Protein AF-A0AA85J9S3-F1 (afdb_monomer_lite)

Structure (mmCIF, N/CA/C/O backbone):
data_AF-A0AA85J9S3-F1
#
_entry.id   AF-A0AA85J9S3-F1
#
loop_
_atom_site.group_PDB
_atom_site.id
_atom_site.type_symbol
_atom_site.label_atom_id
_atom_site.label_alt_id
_atom_site.label_comp_id
_atom_site.label_asym_id
_atom_site.label_entity_id
_atom_site.label_seq_id
_atom_site.pdbx_PDB_ins_code
_atom_site.Cartn_x
_atom_site.Cartn_y
_atom_site.Cartn_z
_atom_site.occupancy
_atom_site.B_iso_or_equiv
_atom_site.auth_seq_id
_atom_site.auth_comp_id
_atom_site.auth_asym_id
_atom_site.auth_atom_id
_atom_site.pdbx_PDB_model_num
ATOM 1 N N . MET A 1 1 ? 64.675 -4.730 -67.769 1.00 52.66 1 MET A N 1
ATOM 2 C CA . MET A 1 1 ? 63.621 -5.277 -66.880 1.00 52.66 1 MET A CA 1
ATOM 3 C C . MET A 1 1 ? 63.357 -4.425 -65.629 1.00 52.66 1 MET A C 1
ATOM 5 O O . MET A 1 1 ? 62.437 -4.728 -64.888 1.00 52.66 1 MET A O 1
ATOM 9 N N . THR A 1 2 ? 64.085 -3.327 -65.406 1.00 60.28 2 THR A N 1
ATOM 10 C CA . THR A 1 2 ? 64.024 -2.525 -64.168 1.00 60.28 2 THR A CA 1
ATOM 11 C C . THR A 1 2 ? 62.869 -1.515 -64.112 1.00 60.28 2 THR A C 1
ATOM 13 O O . THR A 1 2 ? 62.325 -1.265 -63.047 1.00 60.28 2 THR A O 1
ATOM 16 N N . VAL A 1 3 ? 62.419 -0.968 -65.248 1.00 61.62 3 VAL A N 1
ATOM 17 C CA . VAL A 1 3 ? 61.398 0.106 -65.275 1.00 61.62 3 VAL A CA 1
ATOM 18 C C . VAL A 1 3 ? 59.969 -0.396 -65.009 1.00 61.62 3 VAL A C 1
ATOM 20 O O . VAL A 1 3 ? 59.150 0.339 -64.463 1.00 61.62 3 VAL A O 1
ATOM 23 N N . GLN A 1 4 ? 59.646 -1.636 -65.389 1.00 62.06 4 GLN A N 1
ATOM 24 C CA . GLN A 1 4 ? 58.324 -2.226 -65.129 1.00 62.06 4 GLN A CA 1
ATOM 25 C C . GLN A 1 4 ? 58.144 -2.603 -63.655 1.00 62.06 4 GLN A C 1
ATOM 27 O O . GLN A 1 4 ? 57.083 -2.313 -63.115 1.00 62.06 4 GLN A O 1
ATOM 32 N N . ALA A 1 5 ? 59.189 -3.140 -63.015 1.00 64.94 5 ALA A N 1
ATOM 33 C CA . ALA A 1 5 ? 59.201 -3.460 -61.586 1.00 64.94 5 ALA A CA 1
ATOM 34 C C . ALA A 1 5 ? 59.033 -2.201 -60.713 1.00 64.94 5 ALA A C 1
ATOM 36 O O . ALA A 1 5 ? 58.155 -2.139 -59.863 1.00 64.94 5 ALA A O 1
ATOM 37 N N . VAL A 1 6 ? 59.758 -1.120 -61.024 1.00 68.75 6 VAL A N 1
ATOM 38 C CA . VAL A 1 6 ? 59.620 0.158 -60.295 1.00 68.75 6 VAL A CA 1
ATOM 39 C C . VAL A 1 6 ? 58.207 0.754 -60.427 1.00 68.75 6 VAL A C 1
ATOM 41 O O . VAL A 1 6 ? 57.684 1.358 -59.492 1.00 68.75 6 VAL A O 1
ATOM 44 N N . LYS A 1 7 ? 57.544 0.567 -61.579 1.00 70.19 7 LYS A N 1
ATOM 45 C CA . LYS A 1 7 ? 56.158 1.022 -61.792 1.00 70.19 7 LYS A CA 1
ATOM 46 C C . LYS A 1 7 ? 55.121 0.158 -61.072 1.00 70.19 7 LYS A C 1
ATOM 48 O O . LYS A 1 7 ? 54.062 0.690 -60.740 1.00 70.19 7 LYS A O 1
ATOM 53 N N . THR A 1 8 ? 55.366 -1.138 -60.881 1.00 73.12 8 THR A N 1
ATOM 54 C CA . THR A 1 8 ? 54.502 -1.998 -60.055 1.00 73.12 8 THR A CA 1
ATOM 55 C C . THR A 1 8 ? 54.663 -1.651 -58.582 1.00 73.12 8 THR A C 1
ATOM 57 O O . THR A 1 8 ? 53.660 -1.357 -57.941 1.00 73.12 8 THR A O 1
ATOM 60 N N . ASP A 1 9 ? 55.894 -1.462 -58.107 1.00 78.25 9 ASP A N 1
ATOM 61 C CA . ASP A 1 9 ? 56.166 -1.089 -56.714 1.00 78.25 9 ASP A CA 1
ATOM 62 C C . ASP A 1 9 ? 55.514 0.255 -56.349 1.00 78.25 9 ASP A C 1
ATOM 64 O O . ASP A 1 9 ? 54.913 0.413 -55.289 1.00 78.25 9 ASP A O 1
ATOM 68 N N . GLN A 1 10 ? 55.538 1.234 -57.258 1.00 83.25 10 GLN A N 1
ATOM 69 C CA . GLN A 1 10 ? 54.893 2.530 -57.026 1.00 83.25 10 GLN A CA 1
ATOM 70 C C . GLN A 1 10 ? 53.355 2.455 -57.018 1.00 83.25 10 GLN A C 1
ATOM 72 O O . GLN A 1 10 ? 52.694 3.263 -56.354 1.00 83.25 10 GLN A O 1
ATOM 77 N N . LYS A 1 11 ? 52.766 1.497 -57.747 1.00 84.31 11 LYS A N 1
ATOM 78 C CA . LYS A 1 11 ? 51.326 1.209 -57.673 1.00 84.31 11 LYS A CA 1
ATOM 79 C C . LYS A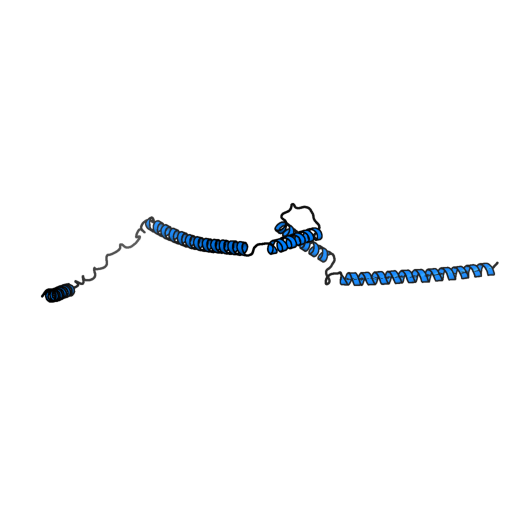 1 11 ? 50.984 0.538 -56.350 1.00 84.31 11 LYS A C 1
ATOM 81 O O . LYS A 1 11 ? 50.016 0.958 -55.720 1.00 84.31 11 LYS A O 1
ATOM 86 N N . ASP A 1 12 ? 51.800 -0.410 -55.909 1.00 87.56 12 ASP A N 1
ATOM 87 C CA . ASP A 1 12 ? 51.601 -1.131 -54.654 1.00 87.56 12 ASP A CA 1
ATOM 88 C C . ASP A 1 12 ? 51.732 -0.185 -53.456 1.00 87.56 12 ASP A C 1
ATOM 90 O O . ASP A 1 12 ? 50.843 -0.148 -52.611 1.00 87.56 12 ASP A O 1
ATOM 94 N N . VAL A 1 13 ? 52.727 0.709 -53.445 1.00 90.81 13 VAL A N 1
ATOM 95 C CA . VAL A 1 13 ? 52.854 1.774 -52.429 1.00 90.81 13 VAL A CA 1
ATOM 96 C C . VAL A 1 13 ? 51.618 2.683 -52.400 1.00 90.81 13 VAL A C 1
ATOM 98 O O . VAL A 1 13 ? 51.137 3.049 -51.326 1.00 90.81 13 VAL A O 1
ATOM 101 N N . ARG A 1 14 ? 51.048 3.023 -53.564 1.00 89.94 14 ARG A N 1
ATOM 102 C CA . ARG A 1 14 ? 49.793 3.795 -53.640 1.00 89.94 14 ARG A CA 1
ATOM 103 C C . ARG A 1 14 ? 48.601 3.025 -53.083 1.00 89.94 14 ARG A C 1
ATOM 105 O O . ARG A 1 14 ? 47.753 3.627 -52.429 1.00 89.94 14 ARG A O 1
ATOM 112 N N . ILE A 1 15 ? 48.510 1.731 -53.371 1.00 91.06 15 ILE A N 1
ATOM 113 C CA . ILE A 1 15 ? 47.438 0.862 -52.879 1.00 91.06 15 ILE A CA 1
ATOM 114 C C . ILE A 1 15 ? 47.552 0.726 -51.358 1.00 91.06 15 ILE A C 1
ATOM 116 O O . ILE A 1 15 ? 46.580 0.992 -50.655 1.00 91.06 15 ILE A O 1
ATOM 120 N N . LEU A 1 16 ? 48.746 0.435 -50.836 1.00 92.31 16 LEU A N 1
ATOM 121 C CA . LEU A 1 16 ? 49.010 0.365 -49.399 1.00 92.31 16 LEU A CA 1
ATOM 122 C C . LEU A 1 16 ? 48.685 1.686 -48.695 1.00 92.31 16 LEU A C 1
ATOM 124 O O . LEU A 1 16 ? 48.032 1.670 -47.657 1.00 92.31 16 LEU A O 1
ATOM 128 N N . SER A 1 17 ? 49.061 2.828 -49.278 1.00 93.56 17 SER A N 1
ATOM 129 C CA . SER A 1 17 ? 48.723 4.144 -48.724 1.00 93.56 17 SER A CA 1
ATOM 130 C C . SER A 1 17 ? 47.207 4.359 -48.630 1.00 93.56 17 SER A C 1
ATOM 132 O O . SER A 1 17 ? 46.729 4.828 -47.600 1.00 93.56 17 SER A O 1
ATOM 134 N N . LYS A 1 18 ? 46.434 3.941 -49.643 1.00 94.31 18 LYS A N 1
ATOM 135 C CA . LYS A 1 18 ? 44.960 3.988 -49.601 1.00 94.31 18 LYS A CA 1
ATOM 136 C C . LYS A 1 18 ? 44.364 3.056 -48.544 1.00 94.31 18 LYS A C 1
ATOM 138 O O . LYS A 1 18 ? 43.392 3.414 -47.883 1.00 94.31 18 LYS A O 1
ATOM 143 N N . HIS A 1 19 ? 44.926 1.860 -48.373 1.00 94.81 19 HIS A N 1
ATOM 144 C CA . HIS A 1 19 ? 44.493 0.951 -47.310 1.00 94.81 19 HIS A CA 1
ATOM 145 C C . HIS A 1 19 ? 44.811 1.519 -45.927 1.00 94.81 19 HIS A C 1
ATOM 147 O O . HIS A 1 19 ? 43.976 1.439 -45.033 1.00 94.81 19 HIS A O 1
ATOM 153 N N . GLN A 1 20 ? 45.972 2.154 -45.765 1.00 95.12 20 GLN A N 1
ATOM 154 C CA . GLN A 1 20 ? 46.351 2.817 -44.525 1.00 95.12 20 GLN A CA 1
ATOM 155 C C . GLN A 1 20 ? 45.390 3.961 -44.182 1.00 95.12 20 GLN A C 1
ATOM 157 O O . GLN A 1 20 ? 44.953 4.046 -43.037 1.00 95.12 20 GLN A O 1
ATOM 162 N N . THR A 1 21 ? 45.009 4.805 -45.149 1.00 95.81 21 THR A N 1
ATOM 163 C CA . THR A 1 21 ? 44.029 5.877 -44.899 1.00 95.81 21 THR A CA 1
ATOM 164 C C . THR A 1 21 ? 42.657 5.311 -44.544 1.00 95.81 21 THR A C 1
ATOM 166 O O . THR A 1 21 ? 42.056 5.754 -43.572 1.00 95.81 21 THR A O 1
ATOM 169 N N . SER A 1 22 ? 42.198 4.278 -45.256 1.00 96.06 22 SER A N 1
ATOM 170 C CA . SER A 1 22 ? 40.908 3.633 -44.982 1.00 96.06 22 SER A CA 1
ATOM 171 C C . SER A 1 22 ? 40.859 2.970 -43.600 1.00 96.06 22 SER A C 1
ATOM 173 O O . SER A 1 22 ? 39.881 3.130 -42.873 1.00 96.06 22 SER A O 1
ATOM 175 N N . LEU A 1 23 ? 41.926 2.275 -43.193 1.00 96.38 23 LEU A N 1
ATOM 176 C CA . LEU A 1 23 ? 42.023 1.696 -41.852 1.00 96.38 23 LEU A CA 1
ATOM 177 C C . LEU A 1 23 ? 42.094 2.780 -40.776 1.00 96.38 23 LEU A C 1
ATOM 179 O O . LEU A 1 23 ? 41.476 2.632 -39.725 1.00 96.38 23 LEU A O 1
ATOM 183 N N . GLN A 1 24 ? 42.796 3.884 -41.033 1.00 96.50 24 GLN A N 1
ATOM 184 C CA . GLN A 1 24 ? 42.862 5.000 -40.093 1.00 96.50 24 GLN A CA 1
ATOM 185 C C . GLN A 1 24 ? 41.492 5.667 -39.907 1.00 96.50 24 GLN A C 1
ATOM 187 O O . GLN A 1 24 ? 41.110 5.981 -38.779 1.00 96.50 24 GLN A O 1
ATOM 192 N N . GLU A 1 25 ? 40.733 5.845 -40.988 1.00 96.62 25 GLU A N 1
ATOM 193 C CA . GLU A 1 25 ? 39.351 6.332 -4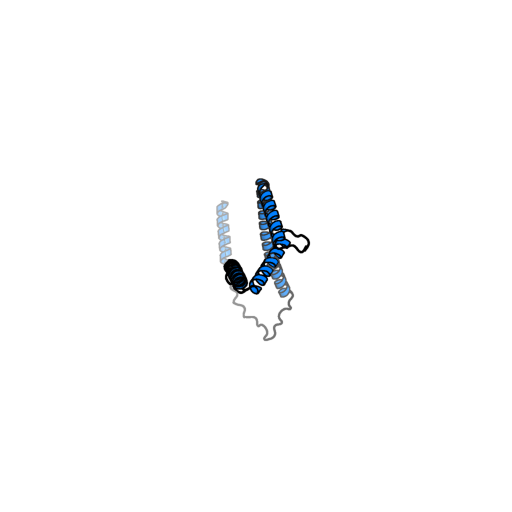0.947 1.00 96.62 25 GLU A CA 1
ATOM 194 C C . GLU A 1 25 ? 38.439 5.369 -40.179 1.00 96.62 25 GLU A C 1
ATOM 196 O O . GLU A 1 25 ? 37.698 5.807 -39.298 1.00 96.62 25 GLU A O 1
ATOM 201 N N . ALA A 1 26 ? 38.549 4.060 -40.428 1.00 96.19 26 ALA A N 1
ATOM 202 C CA . ALA A 1 26 ? 37.795 3.042 -39.700 1.00 96.19 26 ALA A CA 1
ATOM 203 C C . ALA A 1 26 ? 38.114 3.063 -38.194 1.00 96.19 26 ALA A C 1
ATOM 205 O O . ALA A 1 26 ? 37.197 3.115 -37.374 1.00 96.19 26 ALA A O 1
ATOM 206 N N . ILE A 1 27 ? 39.398 3.127 -37.822 1.00 96.88 27 ILE A N 1
ATOM 207 C CA . ILE A 1 27 ? 39.841 3.254 -36.424 1.00 96.88 27 ILE A CA 1
ATOM 208 C C . ILE A 1 27 ? 39.277 4.525 -35.788 1.00 96.88 27 ILE A C 1
ATOM 210 O O . ILE A 1 27 ? 38.819 4.488 -34.647 1.00 96.88 27 ILE A O 1
ATOM 214 N N . ASN A 1 28 ? 39.303 5.652 -36.499 1.00 96.88 28 ASN A N 1
ATOM 215 C CA . ASN A 1 28 ? 38.759 6.904 -35.984 1.00 96.88 28 ASN A CA 1
ATOM 216 C C . ASN A 1 28 ? 37.240 6.811 -35.785 1.00 96.88 28 ASN A C 1
ATOM 218 O O . ASN A 1 28 ? 36.743 7.249 -34.750 1.00 96.88 28 ASN A O 1
ATOM 222 N N . SER A 1 29 ? 36.517 6.196 -36.723 1.00 95.75 29 SER A N 1
ATOM 223 C CA . SER A 1 29 ? 35.069 5.997 -36.608 1.00 95.75 29 SER A CA 1
ATOM 224 C C . SER A 1 29 ? 34.695 5.100 -35.422 1.00 95.75 29 SER A C 1
ATOM 226 O O . SER A 1 29 ? 33.806 5.451 -34.648 1.00 95.75 29 SER A O 1
ATOM 228 N N . GLU A 1 30 ? 35.436 4.009 -35.198 1.00 95.31 30 GLU A N 1
ATOM 229 C CA . GLU A 1 30 ? 35.243 3.130 -34.040 1.00 95.31 30 GLU A CA 1
ATOM 230 C C . GLU A 1 30 ? 35.620 3.821 -32.724 1.00 95.31 30 GLU A C 1
ATOM 232 O O . GLU A 1 30 ? 34.917 3.683 -31.722 1.00 95.31 30 GLU A O 1
ATOM 237 N N . LYS A 1 31 ? 36.676 4.646 -32.709 1.00 95.38 31 LYS A N 1
ATOM 238 C CA . LYS A 1 31 ? 37.029 5.459 -31.533 1.00 95.38 31 LYS A CA 1
ATOM 239 C C . LYS A 1 31 ? 35.931 6.453 -31.177 1.00 95.38 31 LYS A C 1
ATOM 241 O O . LYS A 1 31 ? 35.583 6.550 -30.003 1.00 95.38 31 LYS A O 1
ATOM 246 N N . ILE A 1 32 ? 35.371 7.155 -32.163 1.00 94.38 32 ILE A N 1
ATOM 247 C CA . ILE A 1 32 ? 34.251 8.082 -31.950 1.00 94.38 32 ILE A CA 1
ATOM 248 C C . ILE A 1 32 ? 33.042 7.315 -31.409 1.00 94.38 32 ILE A C 1
ATOM 250 O O . ILE A 1 32 ? 32.477 7.708 -30.394 1.00 94.38 32 ILE A O 1
ATOM 254 N N . LYS A 1 33 ? 32.693 6.174 -32.015 1.00 93.06 33 LYS A N 1
ATOM 255 C CA . LYS A 1 33 ? 31.590 5.321 -31.551 1.00 93.06 33 LYS A CA 1
ATOM 256 C C . LYS A 1 33 ? 31.793 4.849 -30.109 1.00 93.06 33 LYS A C 1
ATOM 258 O O . LYS A 1 33 ? 30.873 4.935 -29.303 1.00 93.06 33 LYS A O 1
ATOM 263 N N . THR A 1 34 ? 33.006 4.424 -29.767 1.00 90.81 34 THR A N 1
ATOM 264 C CA . THR A 1 34 ? 33.374 4.011 -28.405 1.00 90.81 34 THR A CA 1
ATOM 265 C C . THR A 1 34 ? 33.274 5.177 -27.421 1.00 90.81 34 THR A C 1
ATOM 267 O O . THR A 1 34 ? 32.762 5.007 -26.320 1.00 90.81 34 THR A O 1
ATOM 270 N N . GLN A 1 35 ? 33.717 6.376 -27.805 1.00 86.88 35 GLN A N 1
ATOM 271 C CA . GLN A 1 35 ? 33.587 7.577 -26.974 1.00 86.88 35 GLN A CA 1
ATOM 272 C C . GLN A 1 35 ? 32.123 7.966 -26.752 1.00 86.88 35 GLN A C 1
ATOM 274 O O . GLN A 1 35 ? 31.742 8.233 -25.616 1.00 86.88 35 GLN A O 1
ATOM 279 N N . CYS A 1 36 ? 31.294 7.945 -27.798 1.00 85.69 36 CYS A N 1
ATOM 280 C CA . CYS A 1 36 ? 29.860 8.206 -27.686 1.00 85.69 36 CYS A CA 1
ATOM 281 C C . CYS A 1 36 ? 29.172 7.195 -26.764 1.00 85.69 36 CYS A C 1
ATOM 283 O O . CYS A 1 36 ? 28.371 7.588 -25.922 1.00 85.69 36 CYS A O 1
ATOM 285 N N . LEU A 1 37 ? 29.506 5.907 -26.888 1.00 83.25 37 LEU A N 1
ATOM 286 C CA . LEU A 1 37 ? 28.976 4.870 -26.004 1.00 83.25 37 LEU A CA 1
ATOM 287 C C . LEU A 1 37 ? 29.454 5.048 -24.565 1.00 83.25 37 LEU A C 1
ATOM 289 O O . LEU A 1 37 ? 28.652 4.893 -23.660 1.00 83.25 37 LEU A O 1
ATOM 293 N N . ASN A 1 38 ? 30.714 5.421 -24.340 1.00 80.00 38 ASN A N 1
ATOM 294 C CA . ASN A 1 38 ? 31.222 5.692 -22.996 1.00 80.00 38 ASN A CA 1
ATOM 295 C C . ASN A 1 38 ? 30.545 6.903 -22.348 1.00 80.00 38 ASN A C 1
ATOM 297 O O . ASN A 1 38 ? 30.237 6.837 -21.166 1.00 80.00 38 ASN A O 1
ATOM 301 N N . LEU A 1 39 ? 30.289 7.976 -23.104 1.00 75.81 39 LEU A N 1
ATOM 302 C CA . LEU A 1 39 ? 29.537 9.136 -22.614 1.00 75.81 39 LEU A CA 1
ATOM 303 C C . LEU A 1 39 ? 28.080 8.766 -22.322 1.00 75.81 39 LEU A C 1
ATOM 305 O O . LEU A 1 39 ? 27.574 9.027 -21.238 1.00 75.81 39 LEU A O 1
ATOM 309 N N . SER A 1 40 ? 27.431 8.055 -23.244 1.00 74.69 40 SER A N 1
ATOM 310 C CA . SER A 1 40 ? 26.078 7.543 -23.021 1.00 74.69 40 SER A CA 1
ATOM 311 C C . SER A 1 40 ? 26.025 6.588 -21.831 1.00 74.69 40 SER A C 1
ATOM 313 O O . SER A 1 40 ? 25.041 6.580 -21.102 1.00 74.69 40 SER A O 1
ATOM 315 N N . MET A 1 41 ? 27.069 5.790 -21.617 1.00 69.69 41 MET A N 1
ATOM 316 C CA . MET A 1 41 ? 27.174 4.895 -20.478 1.00 69.69 41 MET A CA 1
ATOM 317 C C . MET A 1 41 ? 27.473 5.669 -19.201 1.00 69.69 41 MET A C 1
ATOM 319 O O . MET A 1 41 ? 26.934 5.290 -18.180 1.00 69.69 41 MET A O 1
ATOM 323 N N . SER A 1 42 ? 28.250 6.755 -19.214 1.00 66.94 42 SER A N 1
ATOM 324 C CA . SER A 1 42 ? 28.400 7.614 -18.032 1.00 66.94 42 SER A CA 1
ATOM 325 C C . SER A 1 42 ? 27.101 8.329 -17.675 1.00 66.94 42 SER A C 1
ATOM 327 O O . SER A 1 42 ? 26.789 8.444 -16.495 1.00 66.94 42 SER A O 1
ATOM 329 N N . ASP A 1 43 ? 26.317 8.728 -18.676 1.00 65.75 43 ASP A N 1
ATOM 330 C CA . ASP A 1 43 ? 24.988 9.311 -18.475 1.00 65.75 43 ASP A CA 1
ATOM 331 C C . ASP A 1 43 ? 23.990 8.254 -17.961 1.00 65.75 43 ASP A C 1
ATOM 333 O O . ASP A 1 43 ? 23.094 8.565 -17.177 1.00 65.75 43 ASP A O 1
ATOM 337 N N . PHE A 1 44 ? 24.164 6.989 -18.373 1.00 60.06 44 PHE A N 1
ATOM 338 C CA . PHE A 1 44 ? 23.320 5.855 -17.977 1.00 60.06 44 PHE A CA 1
ATOM 339 C C . PHE A 1 44 ? 23.792 5.128 -16.708 1.00 60.06 44 PHE A C 1
ATOM 341 O O . PHE A 1 44 ? 22.997 4.434 -16.074 1.00 60.06 44 PHE A O 1
ATOM 348 N N . LEU A 1 45 ? 25.056 5.287 -16.295 1.00 58.44 45 LEU A N 1
ATOM 349 C CA . LEU A 1 45 ? 25.568 4.913 -14.978 1.00 58.44 45 LEU A CA 1
ATOM 350 C C . LEU A 1 45 ? 24.933 5.880 -13.984 1.00 58.44 45 LEU A C 1
ATOM 352 O O . LEU A 1 45 ? 25.567 6.826 -13.518 1.00 58.44 45 LEU A O 1
ATOM 356 N N . PHE A 1 46 ? 23.649 5.626 -13.724 1.00 57.91 46 PHE A N 1
ATOM 357 C CA . PHE A 1 46 ? 22.780 6.239 -12.738 1.00 57.91 46 PHE A CA 1
ATOM 358 C C . PHE A 1 46 ? 23.648 6.800 -11.616 1.00 57.91 46 PHE A C 1
ATOM 360 O O . PHE A 1 46 ? 24.252 6.032 -10.878 1.00 57.91 46 PHE A O 1
ATOM 367 N N . SER A 1 47 ? 23.841 8.118 -11.583 1.00 60.34 47 SER A N 1
ATOM 368 C CA . SER A 1 47 ? 24.457 8.840 -10.467 1.00 60.34 47 SER A CA 1
ATOM 369 C C . SER A 1 47 ? 25.705 8.187 -9.814 1.00 60.34 47 SER A C 1
ATOM 371 O O . SER A 1 47 ? 25.841 8.221 -8.591 1.00 60.34 47 SER A O 1
ATOM 373 N N . GLY A 1 48 ? 26.621 7.579 -10.580 1.00 67.75 48 GLY A N 1
ATOM 374 C CA . GLY A 1 48 ? 27.869 7.018 -10.035 1.00 67.75 48 GLY A CA 1
ATOM 375 C C . GLY A 1 48 ? 27.760 5.662 -9.318 1.00 67.75 48 GLY A C 1
ATOM 376 O O . GLY A 1 48 ? 28.687 5.292 -8.596 1.00 67.75 48 GLY A O 1
ATOM 377 N N . TYR A 1 49 ? 26.675 4.904 -9.508 1.00 71.25 49 TYR A N 1
ATOM 378 C CA . TYR A 1 49 ? 26.578 3.535 -8.986 1.00 71.25 49 TYR A CA 1
ATOM 379 C C . TYR A 1 49 ? 27.348 2.532 -9.856 1.00 71.25 49 TYR A C 1
ATOM 381 O O . TYR A 1 49 ? 27.208 2.509 -11.082 1.00 71.25 49 TYR A O 1
ATOM 389 N N . ASN A 1 50 ? 28.106 1.645 -9.210 1.00 80.25 50 ASN A N 1
ATOM 390 C CA . ASN A 1 50 ? 28.796 0.529 -9.863 1.00 80.25 50 ASN A CA 1
ATOM 391 C C . ASN A 1 50 ? 27.794 -0.528 -10.368 1.00 80.25 50 ASN A C 1
ATOM 393 O O . ASN A 1 50 ? 26.698 -0.660 -9.827 1.00 80.25 50 ASN A O 1
ATOM 397 N N . SER A 1 51 ? 28.190 -1.355 -11.346 1.00 80.88 51 SER A N 1
ATOM 398 C CA . SER A 1 51 ? 27.313 -2.387 -11.939 1.00 80.88 51 SER A CA 1
ATOM 399 C C . SER A 1 51 ? 26.674 -3.327 -10.903 1.00 80.88 51 SER A C 1
ATOM 401 O O . SER A 1 51 ? 25.495 -3.651 -11.009 1.00 80.88 51 SER A O 1
ATOM 403 N N . GLU A 1 52 ? 27.409 -3.712 -9.857 1.00 85.31 52 GLU A N 1
ATOM 404 C CA . GLU A 1 52 ? 26.868 -4.553 -8.781 1.00 85.31 52 GLU A CA 1
ATOM 405 C C . GLU A 1 52 ? 25.829 -3.818 -7.922 1.00 85.31 52 GLU A C 1
ATOM 407 O O . GLU A 1 52 ? 24.807 -4.393 -7.562 1.00 85.31 52 GLU A O 1
ATOM 412 N N . GLN A 1 53 ? 26.032 -2.526 -7.653 1.00 84.88 53 GLN A N 1
ATOM 413 C CA . GLN A 1 53 ? 25.058 -1.710 -6.921 1.00 84.88 53 GLN A CA 1
ATOM 414 C C . GLN A 1 53 ? 23.769 -1.534 -7.728 1.00 84.88 53 GLN A C 1
ATOM 416 O O . GLN A 1 53 ? 22.680 -1.597 -7.167 1.00 84.88 53 GLN A O 1
ATOM 421 N N . GLN A 1 54 ? 23.880 -1.383 -9.049 1.00 84.12 54 GLN A N 1
ATOM 422 C CA . GLN A 1 54 ? 22.717 -1.304 -9.933 1.00 84.12 54 GLN A CA 1
ATOM 423 C C . GLN A 1 54 ? 21.900 -2.599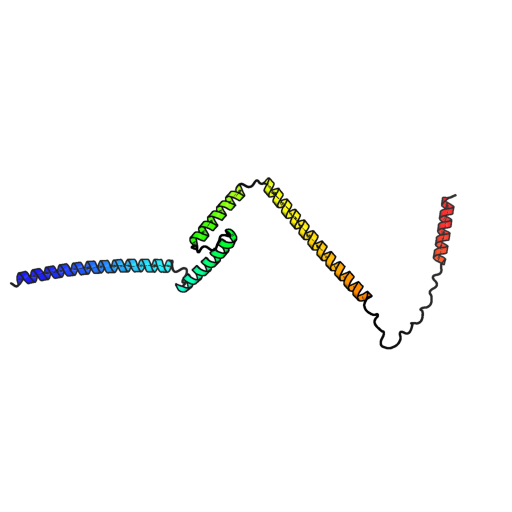 -9.923 1.00 84.12 54 GLN A C 1
ATOM 425 O O . GLN A 1 54 ? 20.675 -2.541 -9.877 1.00 84.12 54 GLN A O 1
ATOM 430 N N . LYS A 1 55 ? 22.555 -3.768 -9.909 1.00 88.31 55 LYS A N 1
ATOM 431 C CA . LYS A 1 55 ? 21.862 -5.062 -9.790 1.00 88.31 55 LYS A CA 1
ATOM 432 C C . LYS A 1 55 ? 21.117 -5.197 -8.465 1.00 88.31 55 LYS A C 1
ATOM 434 O O . LYS A 1 55 ? 19.988 -5.670 -8.470 1.00 88.31 55 LYS A O 1
ATOM 439 N N . LEU A 1 56 ? 21.728 -4.771 -7.357 1.00 91.50 56 LEU A N 1
ATOM 440 C CA . LEU A 1 56 ? 21.070 -4.781 -6.047 1.00 91.50 56 LEU A CA 1
ATOM 441 C C . LEU A 1 56 ? 19.816 -3.903 -6.058 1.00 91.50 56 LEU A C 1
ATOM 443 O O . LEU A 1 56 ? 18.742 -4.390 -5.736 1.00 91.50 56 LEU A O 1
ATOM 447 N N . ILE A 1 57 ? 19.925 -2.664 -6.546 1.00 90.06 57 ILE A N 1
ATOM 448 C CA . ILE A 1 57 ? 18.776 -1.753 -6.657 1.00 90.06 57 ILE A CA 1
ATOM 449 C C . ILE A 1 57 ? 17.678 -2.354 -7.544 1.00 90.06 57 ILE A C 1
ATOM 451 O O . ILE A 1 57 ? 16.503 -2.283 -7.202 1.00 90.06 57 ILE A O 1
ATOM 455 N N . LEU A 1 58 ? 18.035 -2.964 -8.678 1.00 91.50 58 LEU A N 1
ATOM 456 C CA . LEU A 1 58 ? 17.057 -3.610 -9.556 1.00 91.50 58 LEU A CA 1
ATOM 457 C C . LEU A 1 58 ? 16.353 -4.796 -8.883 1.00 91.50 58 LEU A C 1
ATOM 459 O O . LEU A 1 58 ? 15.163 -4.993 -9.124 1.00 91.50 58 LEU A O 1
ATOM 463 N N . ASN A 1 59 ? 17.055 -5.558 -8.042 1.00 93.38 59 ASN A N 1
ATOM 464 C CA . ASN A 1 59 ? 16.461 -6.650 -7.273 1.00 93.38 59 ASN A CA 1
ATOM 465 C C . ASN A 1 59 ? 15.519 -6.124 -6.183 1.00 93.38 59 ASN A C 1
ATOM 467 O O . ASN A 1 59 ? 14.393 -6.605 -6.099 1.00 93.38 59 ASN A O 1
ATOM 471 N N . ASP A 1 60 ? 15.926 -5.103 -5.425 1.00 94.50 60 ASP A N 1
ATOM 472 C CA . ASP A 1 60 ? 15.083 -4.470 -4.399 1.00 94.50 60 ASP A CA 1
ATOM 473 C C . ASP A 1 60 ? 13.806 -3.880 -5.030 1.00 94.50 60 ASP A C 1
ATOM 475 O O . ASP A 1 60 ? 12.688 -4.048 -4.534 1.00 94.50 60 ASP A O 1
ATOM 479 N N . LEU A 1 61 ? 13.943 -3.228 -6.190 1.00 94.25 61 LEU A N 1
ATOM 480 C CA . LEU A 1 61 ? 12.800 -2.737 -6.961 1.00 94.25 61 LEU A CA 1
ATOM 481 C C . LEU A 1 61 ? 11.910 -3.884 -7.451 1.00 94.25 61 LEU A C 1
ATOM 483 O O . LEU A 1 61 ? 10.689 -3.773 -7.421 1.00 94.25 61 LEU A O 1
ATOM 487 N N . HIS A 1 62 ? 12.487 -4.998 -7.894 1.00 93.31 62 HIS A N 1
ATOM 488 C CA . HIS A 1 62 ? 11.706 -6.165 -8.295 1.00 93.31 62 HIS A CA 1
ATOM 489 C C . HIS A 1 62 ? 10.925 -6.772 -7.119 1.00 93.31 62 HIS A C 1
ATOM 491 O O . HIS A 1 62 ? 9.753 -7.113 -7.285 1.00 93.31 62 HIS A O 1
ATOM 497 N N . GLU A 1 63 ? 11.532 -6.866 -5.934 1.00 93.44 63 GLU A N 1
ATOM 498 C CA . GLU A 1 63 ? 10.883 -7.378 -4.723 1.00 93.44 63 GLU A CA 1
ATOM 499 C C . GLU A 1 63 ? 9.710 -6.485 -4.306 1.00 93.44 63 GLU A C 1
ATOM 501 O O . GLU A 1 63 ? 8.584 -6.967 -4.186 1.00 93.44 63 GLU A O 1
ATOM 506 N N . THR A 1 64 ? 9.929 -5.170 -4.222 1.00 94.75 64 THR A N 1
ATOM 507 C CA . THR A 1 64 ? 8.862 -4.202 -3.902 1.00 94.75 64 THR A CA 1
ATOM 508 C C . THR A 1 64 ? 7.717 -4.233 -4.921 1.00 94.75 64 THR A C 1
ATOM 510 O O . THR A 1 64 ? 6.546 -4.230 -4.538 1.00 94.75 64 THR A O 1
ATOM 513 N N . ILE A 1 65 ? 8.017 -4.331 -6.222 1.00 94.06 65 ILE A N 1
ATOM 514 C CA . ILE A 1 65 ? 6.989 -4.487 -7.266 1.00 94.06 65 ILE A CA 1
ATOM 515 C C . ILE A 1 65 ? 6.212 -5.795 -7.070 1.00 94.06 65 ILE A C 1
ATOM 517 O O . ILE A 1 65 ? 4.994 -5.810 -7.240 1.00 94.06 65 ILE A O 1
ATOM 521 N N . THR A 1 66 ? 6.890 -6.879 -6.690 1.00 91.88 66 THR A N 1
ATOM 522 C CA . THR A 1 66 ? 6.261 -8.187 -6.454 1.00 91.88 66 THR A CA 1
ATOM 523 C C . THR A 1 66 ? 5.307 -8.148 -5.262 1.00 91.88 66 THR A C 1
ATOM 525 O O . THR A 1 66 ? 4.199 -8.680 -5.348 1.00 91.88 66 THR A O 1
ATOM 528 N N . GLU A 1 67 ? 5.695 -7.494 -4.166 1.00 91.50 67 GLU A N 1
ATOM 529 C CA . GLU A 1 67 ? 4.828 -7.294 -2.999 1.00 91.50 67 GLU A CA 1
ATOM 530 C C . GLU A 1 67 ? 3.558 -6.523 -3.376 1.00 91.50 67 GLU A C 1
ATOM 532 O O . GLU A 1 67 ? 2.443 -6.997 -3.140 1.00 91.50 67 GLU A O 1
ATOM 537 N N . VAL A 1 68 ? 3.712 -5.385 -4.062 1.00 93.00 68 VAL A N 1
ATOM 538 C CA . VAL A 1 68 ? 2.573 -4.577 -4.519 1.00 93.00 68 VAL A CA 1
ATOM 539 C C . VAL A 1 68 ? 1.690 -5.365 -5.489 1.00 93.00 68 VAL A C 1
ATOM 541 O O . VAL A 1 68 ? 0.462 -5.312 -5.395 1.00 93.00 68 VAL A O 1
ATOM 544 N N . TYR A 1 69 ? 2.280 -6.132 -6.405 1.00 92.56 69 TYR A N 1
ATOM 545 C CA . TYR A 1 69 ? 1.544 -6.977 -7.344 1.00 92.56 69 TYR A CA 1
ATOM 546 C C . TYR A 1 69 ? 0.706 -8.043 -6.617 1.00 92.56 69 TYR A C 1
ATOM 548 O O . TYR A 1 69 ? -0.469 -8.241 -6.942 1.00 92.56 69 TYR A O 1
ATOM 556 N N . ARG A 1 70 ? 1.262 -8.693 -5.586 1.00 89.69 70 ARG A N 1
ATOM 557 C CA . ARG A 1 70 ? 0.540 -9.679 -4.765 1.00 89.69 70 ARG A CA 1
ATOM 558 C C . ARG A 1 70 ? -0.652 -9.061 -4.044 1.00 89.69 70 ARG A C 1
ATOM 560 O O . ARG A 1 70 ? -1.753 -9.614 -4.115 1.00 89.69 70 ARG A O 1
ATOM 567 N N . ASP A 1 71 ? -0.459 -7.910 -3.409 1.00 88.75 71 ASP A N 1
ATOM 568 C CA . ASP A 1 71 ? -1.513 -7.232 -2.650 1.00 88.75 71 ASP A CA 1
ATOM 569 C C . ASP A 1 71 ? -2.627 -6.699 -3.551 1.00 88.75 71 ASP A C 1
ATOM 571 O O . ASP A 1 71 ? -3.817 -6.837 -3.240 1.00 88.75 71 ASP A O 1
ATOM 575 N N . THR A 1 72 ? -2.247 -6.113 -4.686 1.00 88.75 72 THR A N 1
ATOM 576 C CA . THR A 1 72 ? -3.193 -5.509 -5.623 1.00 88.75 72 THR A CA 1
ATOM 577 C C . THR A 1 72 ? -3.937 -6.566 -6.420 1.00 88.75 72 THR A C 1
ATOM 579 O O . THR A 1 72 ? -5.162 -6.519 -6.457 1.00 88.75 72 THR A O 1
ATOM 582 N N . ILE A 1 73 ? -3.259 -7.523 -7.054 1.00 86.12 73 ILE A N 1
ATOM 583 C CA . ILE A 1 73 ? -3.850 -8.415 -8.063 1.00 86.12 73 ILE A CA 1
ATOM 584 C C . ILE A 1 73 ? -4.224 -9.794 -7.492 1.00 86.12 73 ILE A C 1
ATOM 586 O O . ILE A 1 73 ? -5.146 -10.420 -8.021 1.00 86.12 73 ILE A O 1
ATOM 590 N N . ARG A 1 74 ? -3.603 -10.239 -6.385 1.00 77.19 74 ARG A N 1
ATOM 591 C CA . ARG A 1 74 ? -3.864 -11.533 -5.709 1.00 77.19 74 ARG A CA 1
ATOM 592 C C . ARG A 1 74 ? -3.899 -12.743 -6.664 1.00 77.19 74 ARG A C 1
ATOM 594 O O . ARG A 1 74 ? -4.685 -13.671 -6.472 1.00 77.19 74 ARG A O 1
ATOM 601 N N . LYS A 1 75 ? -3.070 -12.730 -7.714 1.00 74.06 75 LYS A N 1
ATOM 602 C CA . LYS A 1 75 ? -2.879 -13.865 -8.638 1.00 74.06 75 LYS A CA 1
ATOM 603 C C . LYS A 1 75 ? -1.799 -14.819 -8.115 1.00 74.06 75 LYS A C 1
ATOM 605 O O . LYS A 1 75 ? -0.998 -14.451 -7.261 1.00 74.06 75 LYS A O 1
ATOM 610 N N . SER A 1 76 ? -1.791 -16.048 -8.640 1.00 65.25 76 SER A N 1
ATOM 611 C CA . SER A 1 76 ? -0.742 -17.044 -8.388 1.00 65.25 76 SER A CA 1
ATOM 612 C C . SER A 1 76 ? 0.646 -16.504 -8.746 1.00 65.25 76 SER A C 1
ATOM 614 O O . SER A 1 76 ? 0.759 -15.745 -9.708 1.00 65.25 76 SER A O 1
ATOM 616 N N . ASP A 1 77 ? 1.678 -16.952 -8.023 1.00 69.62 77 ASP A N 1
ATOM 617 C CA . ASP A 1 77 ? 3.096 -16.599 -8.213 1.00 69.62 77 ASP A CA 1
ATOM 618 C C . ASP A 1 77 ? 3.665 -17.123 -9.550 1.00 69.62 77 ASP A C 1
ATOM 620 O O . ASP A 1 77 ? 4.538 -17.990 -9.603 1.00 69.62 77 ASP A O 1
ATOM 624 N N . THR A 1 78 ? 3.151 -16.624 -10.671 1.00 77.19 78 THR A N 1
ATOM 625 C CA . THR A 1 78 ? 3.812 -16.771 -11.967 1.00 77.19 78 THR A CA 1
ATOM 626 C C . THR A 1 78 ? 5.036 -15.861 -12.000 1.00 77.19 78 THR A C 1
ATOM 628 O O . THR A 1 78 ? 4.899 -14.680 -11.675 1.00 77.19 78 THR A O 1
ATOM 631 N N . PRO A 1 79 ? 6.216 -16.362 -12.412 1.00 76.25 79 PRO A N 1
ATOM 632 C CA . PRO A 1 79 ? 7.406 -15.533 -12.540 1.00 76.25 79 PRO A CA 1
ATOM 633 C C . PRO A 1 79 ? 7.207 -14.551 -13.698 1.00 76.25 79 PRO A C 1
ATOM 635 O O . PRO A 1 79 ? 7.365 -14.903 -14.868 1.00 76.25 79 PRO A O 1
ATOM 638 N N . LEU A 1 80 ? 6.811 -13.327 -13.364 1.00 84.56 80 LEU A N 1
ATOM 639 C CA . LEU A 1 80 ? 6.611 -12.230 -14.302 1.00 84.56 80 LEU A CA 1
ATOM 640 C C . LEU A 1 80 ? 7.795 -11.266 -14.234 1.00 84.56 80 LEU A C 1
ATOM 642 O O . LEU A 1 80 ? 8.424 -11.082 -13.193 1.00 84.56 80 LEU A O 1
ATOM 646 N N . SER A 1 81 ? 8.089 -10.619 -15.359 1.00 92.00 81 SER A N 1
ATOM 647 C CA . SER A 1 81 ? 9.037 -9.504 -15.373 1.00 92.00 81 SER A CA 1
ATOM 648 C C . SER A 1 81 ? 8.460 -8.306 -14.611 1.00 92.00 81 SER A C 1
ATOM 650 O O . SER A 1 81 ? 7.252 -8.070 -14.660 1.00 92.00 81 SER A O 1
ATOM 652 N N . SER A 1 82 ? 9.314 -7.488 -13.982 1.00 92.06 82 SER A N 1
ATOM 653 C CA . SER A 1 82 ? 8.898 -6.248 -13.303 1.00 92.06 82 SER A CA 1
ATOM 654 C C . SER A 1 82 ? 8.026 -5.353 -14.185 1.00 92.06 82 SER A C 1
ATOM 656 O O . SER A 1 82 ? 7.044 -4.796 -13.712 1.00 92.06 82 SER A O 1
ATOM 658 N N . LEU A 1 83 ? 8.342 -5.256 -15.481 1.00 94.31 83 LEU A N 1
ATOM 659 C CA . LEU A 1 83 ? 7.568 -4.452 -16.432 1.00 94.31 83 LEU A CA 1
ATOM 660 C C . LEU A 1 83 ? 6.157 -5.004 -16.660 1.00 94.31 83 LEU A C 1
ATOM 662 O O . LEU A 1 83 ? 5.209 -4.237 -16.771 1.00 94.31 83 LEU A O 1
ATOM 666 N N . GLN A 1 84 ? 6.013 -6.329 -16.715 1.00 93.00 84 GLN A N 1
ATOM 667 C CA . GLN A 1 84 ? 4.710 -6.975 -16.885 1.00 93.00 84 GLN A CA 1
ATOM 668 C C . GLN A 1 84 ? 3.851 -6.786 -15.634 1.00 93.00 84 GLN A C 1
ATOM 670 O O . GLN A 1 84 ? 2.682 -6.435 -15.749 1.00 93.00 84 GLN A O 1
ATOM 675 N N . MET A 1 85 ? 4.448 -6.946 -14.447 1.00 92.19 85 MET A N 1
ATOM 676 C CA . MET A 1 85 ? 3.761 -6.686 -13.180 1.00 92.19 85 MET A CA 1
ATOM 677 C C . MET A 1 85 ? 3.287 -5.234 -13.087 1.00 92.19 85 MET A C 1
ATOM 679 O O . MET A 1 85 ? 2.129 -4.997 -12.758 1.00 92.19 85 MET A O 1
ATOM 683 N N . LEU A 1 86 ? 4.147 -4.269 -13.431 1.00 94.81 86 LEU A N 1
ATOM 684 C CA . LEU A 1 86 ? 3.786 -2.849 -13.448 1.00 94.81 86 LEU A CA 1
ATOM 685 C C . LEU A 1 86 ? 2.649 -2.547 -14.428 1.00 94.81 86 LEU A C 1
ATOM 687 O O . LEU A 1 86 ? 1.721 -1.836 -14.060 1.00 94.81 86 LEU A O 1
ATOM 691 N N . TYR A 1 87 ? 2.690 -3.117 -15.634 1.00 94.38 87 TYR A N 1
ATOM 692 C CA . TYR A 1 87 ? 1.625 -2.946 -16.624 1.00 94.38 87 TYR A CA 1
ATOM 693 C C . TYR A 1 87 ? 0.274 -3.464 -16.114 1.00 94.38 87 TYR A C 1
ATOM 695 O O . TYR A 1 87 ? -0.743 -2.789 -16.246 1.00 94.38 87 TYR A O 1
ATOM 703 N N . GLU A 1 88 ? 0.247 -4.648 -15.497 1.00 92.12 88 GLU A N 1
ATOM 704 C CA . GLU A 1 88 ? -0.995 -5.184 -14.935 1.00 92.12 88 GLU A CA 1
ATOM 705 C C . GLU A 1 88 ? -1.509 -4.355 -13.750 1.00 92.12 88 GLU A C 1
ATOM 707 O O . GLU A 1 88 ? -2.721 -4.171 -13.612 1.00 92.12 88 GLU A O 1
ATOM 712 N N . ILE A 1 89 ? -0.607 -3.849 -12.899 1.00 92.81 89 ILE A N 1
ATOM 713 C CA . ILE A 1 89 ? -0.969 -2.944 -11.797 1.00 92.81 89 ILE A CA 1
ATOM 714 C C . ILE A 1 89 ? -1.597 -1.671 -12.361 1.00 92.81 89 ILE A C 1
ATOM 716 O O . ILE A 1 89 ? -2.664 -1.267 -11.902 1.00 92.81 89 ILE A O 1
ATOM 720 N N . GLU A 1 90 ? -0.965 -1.063 -13.363 1.00 94.88 90 GLU A N 1
ATOM 721 C CA . GLU A 1 90 ? -1.463 0.141 -14.024 1.00 94.88 90 GLU A CA 1
ATOM 722 C C . GLU A 1 90 ? -2.845 -0.096 -14.636 1.00 94.88 90 GLU A C 1
ATOM 724 O O . GLU A 1 90 ? -3.769 0.666 -14.355 1.00 94.88 90 GLU A O 1
ATOM 729 N N . ALA A 1 91 ? -3.023 -1.190 -15.380 1.00 94.38 91 ALA A N 1
ATOM 730 C CA . ALA A 1 91 ? -4.315 -1.554 -15.955 1.00 94.38 91 ALA A CA 1
ATOM 731 C C . ALA A 1 91 ? -5.398 -1.675 -14.872 1.00 94.38 91 ALA A C 1
ATOM 733 O O . ALA A 1 91 ? -6.450 -1.047 -14.967 1.00 94.38 91 ALA A O 1
ATOM 734 N N . LYS A 1 92 ? -5.104 -2.386 -13.775 1.00 93.25 92 LYS A N 1
ATOM 735 C CA . LYS A 1 92 ? -6.040 -2.511 -12.653 1.00 93.25 92 LYS A CA 1
ATOM 736 C C . LYS A 1 92 ? -6.353 -1.164 -11.996 1.00 93.25 92 LYS A C 1
ATOM 738 O O . LYS A 1 92 ? -7.484 -0.941 -11.567 1.00 93.25 92 LYS A O 1
ATOM 743 N N . MET A 1 93 ? -5.366 -0.282 -11.864 1.00 93.88 93 MET A N 1
ATOM 744 C CA . MET A 1 93 ? -5.582 1.057 -11.318 1.00 93.88 93 MET A CA 1
ATOM 745 C C . MET A 1 93 ? -6.512 1.878 -12.211 1.00 93.88 93 MET A C 1
ATOM 747 O O . MET A 1 93 ? -7.421 2.520 -11.688 1.00 93.88 93 MET A O 1
ATOM 751 N N . VAL A 1 94 ? -6.315 1.828 -13.529 1.00 95.19 94 VAL A N 1
ATOM 752 C CA . VAL A 1 94 ? -7.187 2.498 -14.501 1.00 95.19 94 VAL A CA 1
ATOM 753 C C . VAL A 1 94 ? -8.612 1.957 -14.397 1.00 95.19 94 VAL A C 1
ATOM 755 O O . VAL A 1 94 ? -9.530 2.745 -14.176 1.00 95.19 94 VAL A O 1
ATOM 758 N N . ASP A 1 95 ? -8.790 0.634 -14.412 1.00 94.12 95 ASP A N 1
ATOM 759 C CA . ASP A 1 95 ? -10.106 -0.007 -14.291 1.00 94.12 95 ASP A CA 1
ATOM 760 C C . ASP A 1 95 ? -10.843 0.422 -13.009 1.00 94.12 95 ASP A C 1
ATOM 762 O O . ASP A 1 95 ? -12.039 0.719 -13.020 1.00 94.12 95 ASP A O 1
ATO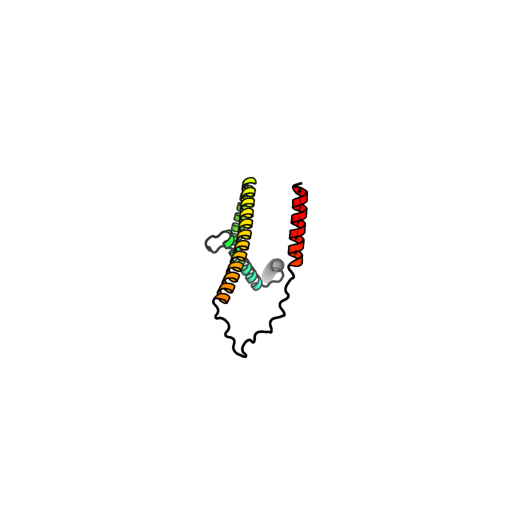M 766 N N . LEU A 1 96 ? -10.132 0.477 -11.877 1.00 93.69 96 LEU A N 1
ATOM 767 C CA . LEU A 1 96 ? -10.706 0.900 -10.597 1.00 93.69 96 LEU A CA 1
ATOM 768 C C . LEU A 1 96 ? -11.080 2.386 -10.584 1.00 93.69 96 LEU A C 1
ATOM 770 O O . LEU A 1 96 ? -12.077 2.753 -9.958 1.00 93.69 96 LEU A O 1
ATOM 774 N N . LEU A 1 97 ? -10.297 3.240 -11.243 1.00 93.12 97 LEU A N 1
ATOM 775 C CA . LEU A 1 97 ? -10.594 4.668 -11.359 1.00 93.12 97 LEU A CA 1
ATOM 776 C C . LEU A 1 97 ? -11.807 4.914 -12.255 1.00 93.12 97 LEU A C 1
ATOM 778 O O . LEU A 1 97 ? -12.661 5.727 -11.900 1.00 93.12 97 LEU A O 1
ATOM 782 N N . GLU A 1 98 ? -11.917 4.195 -13.370 1.00 94.31 98 GLU A N 1
ATOM 783 C CA . GLU A 1 98 ? -13.103 4.238 -14.226 1.00 94.31 98 GLU A CA 1
ATOM 784 C C . GLU A 1 98 ? -14.336 3.747 -13.462 1.00 94.31 98 GLU A C 1
ATOM 786 O O . GLU A 1 98 ? -15.354 4.439 -13.414 1.00 94.31 98 GLU A O 1
ATOM 791 N N . PHE A 1 99 ? -14.225 2.614 -12.763 1.00 92.50 99 PHE A N 1
ATOM 792 C CA . PHE A 1 99 ? -15.304 2.100 -11.922 1.00 92.50 99 PHE A CA 1
ATOM 793 C C . PHE A 1 99 ? -15.746 3.124 -10.869 1.00 92.50 99 PHE A C 1
ATOM 795 O O . PHE A 1 99 ? -16.942 3.367 -10.709 1.00 92.50 99 PHE A O 1
ATOM 802 N N . LEU A 1 100 ? -14.799 3.790 -10.202 1.00 88.62 100 LEU A N 1
ATOM 803 C CA . LEU A 1 100 ? -15.095 4.828 -9.213 1.00 88.62 100 LEU A CA 1
ATOM 804 C C . LEU A 1 100 ? -15.907 5.989 -9.808 1.00 88.62 100 LEU A C 1
ATOM 806 O O . LEU A 1 100 ? -16.781 6.520 -9.126 1.00 88.62 100 LEU A O 1
ATOM 810 N N . GLN A 1 101 ? -15.646 6.374 -11.060 1.00 88.94 101 GLN A N 1
ATOM 811 C CA . GLN A 1 101 ? -16.393 7.437 -11.744 1.00 88.94 101 GLN A CA 1
ATOM 812 C C . GLN A 1 101 ? -17.823 7.021 -12.108 1.00 88.94 101 GLN A C 1
ATOM 814 O O . GLN A 1 101 ? -18.698 7.878 -12.204 1.00 88.94 101 GLN A O 1
ATOM 819 N N . THR A 1 102 ? -18.074 5.723 -12.300 1.00 90.81 102 THR A N 1
ATOM 820 C CA . THR A 1 102 ? -19.415 5.207 -12.625 1.00 90.81 102 THR A CA 1
ATOM 821 C C . THR A 1 102 ? -20.333 5.049 -11.413 1.00 90.81 102 THR A C 1
ATOM 823 O O . THR A 1 102 ? -21.540 4.878 -11.587 1.00 90.81 102 THR A O 1
ATOM 826 N N . LEU A 1 103 ? -19.794 5.093 -10.190 1.00 88.62 103 LEU A N 1
ATOM 827 C CA . LEU A 1 103 ? -20.581 4.852 -8.983 1.00 88.62 103 LEU A CA 1
ATOM 828 C C . LEU A 1 103 ? -21.576 5.998 -8.716 1.00 88.62 103 LEU A C 1
ATOM 830 O O . LEU A 1 103 ? -21.172 7.163 -8.684 1.00 88.62 103 LEU A O 1
ATOM 834 N N . PRO A 1 104 ? -22.860 5.690 -8.454 1.00 91.31 104 PRO A N 1
ATOM 835 C CA . PRO A 1 104 ? -23.854 6.707 -8.134 1.00 91.31 104 PRO A CA 1
ATOM 836 C C . PRO A 1 104 ? -23.533 7.375 -6.792 1.00 91.31 104 PRO A C 1
ATOM 838 O O . PRO A 1 104 ? -23.303 6.715 -5.776 1.00 91.31 104 PRO A O 1
ATOM 841 N N . GLU A 1 105 ? -23.538 8.709 -6.770 1.00 87.81 105 GLU A N 1
ATOM 842 C CA . GLU A 1 105 ? -23.141 9.475 -5.583 1.00 87.81 105 GLU A CA 1
ATOM 843 C C . GLU A 1 105 ? -24.016 9.199 -4.357 1.00 87.81 105 GLU A C 1
ATOM 845 O O . GLU A 1 105 ? -23.524 9.258 -3.227 1.00 87.81 105 GLU A O 1
ATOM 850 N N . ASP A 1 106 ? -25.303 8.930 -4.569 1.00 90.12 106 ASP A N 1
ATOM 851 C CA . ASP A 1 106 ? -26.272 8.756 -3.489 1.00 90.12 106 ASP A CA 1
ATOM 852 C C . ASP A 1 106 ? -26.030 7.447 -2.731 1.00 90.12 106 ASP A C 1
ATOM 854 O O . ASP A 1 106 ? -25.893 7.472 -1.507 1.00 90.12 106 ASP A O 1
ATOM 858 N N . GLU A 1 107 ? -25.813 6.333 -3.437 1.00 89.94 107 GLU A N 1
ATOM 859 C CA . GLU A 1 107 ? -25.443 5.056 -2.809 1.00 89.94 107 GLU A CA 1
ATOM 860 C C . GLU A 1 107 ? -24.098 5.168 -2.075 1.00 89.94 107 GLU A C 1
ATOM 862 O O . GLU A 1 107 ? -23.937 4.682 -0.954 1.00 89.94 107 GLU A O 1
ATOM 867 N N . VAL A 1 108 ? -23.124 5.879 -2.658 1.00 89.56 108 VAL A N 1
ATOM 868 C CA . VAL A 1 108 ? -21.823 6.114 -2.011 1.00 89.56 108 VAL A CA 1
ATOM 869 C C . VAL A 1 108 ? -21.983 6.918 -0.717 1.00 89.56 108 VAL A C 1
ATOM 871 O O . VAL A 1 108 ? -21.298 6.633 0.272 1.00 89.56 108 VAL A O 1
ATOM 874 N N . LYS A 1 109 ? -22.867 7.923 -0.692 1.00 90.00 109 LYS A N 1
ATOM 875 C CA . LYS A 1 109 ? -23.171 8.700 0.521 1.00 90.00 109 LYS A CA 1
ATOM 876 C C . LYS A 1 109 ? -23.819 7.818 1.585 1.00 90.00 109 LYS A C 1
ATOM 878 O O . LYS A 1 109 ? -23.387 7.880 2.737 1.00 90.00 109 LYS A O 1
ATOM 883 N N . GLU A 1 110 ? -24.781 6.978 1.217 1.00 93.06 110 GLU A N 1
ATOM 884 C CA . GLU A 1 110 ? -25.436 6.048 2.145 1.00 93.06 110 GLU A CA 1
ATOM 885 C C . GLU A 1 110 ? -24.443 5.052 2.754 1.00 93.06 110 GLU A C 1
ATOM 887 O O . GLU A 1 110 ? -24.371 4.919 3.977 1.00 93.06 110 GLU A O 1
ATOM 892 N N . VAL A 1 111 ? -23.594 4.426 1.932 1.00 92.62 111 VAL A N 1
ATOM 893 C CA . VAL A 1 111 ? -22.559 3.493 2.408 1.00 92.62 111 VAL A CA 1
ATOM 894 C C . VAL A 1 111 ? -21.562 4.195 3.335 1.00 92.62 111 VAL A C 1
ATOM 896 O O . VAL A 1 111 ? -21.184 3.644 4.373 1.00 92.62 111 VAL A O 1
ATOM 899 N N . LYS A 1 112 ? -21.152 5.431 3.017 1.00 90.75 112 LYS A N 1
ATOM 900 C CA . LYS A 1 112 ? -20.282 6.231 3.896 1.00 90.75 112 LYS A CA 1
ATOM 901 C C . LYS A 1 112 ? -20.946 6.509 5.243 1.00 90.75 112 LYS A C 1
ATOM 903 O O . LYS A 1 112 ? -20.303 6.325 6.276 1.00 90.75 112 LYS A O 1
ATOM 908 N N . GLN A 1 113 ? -22.216 6.911 5.245 1.00 94.75 113 GLN A N 1
ATOM 909 C CA . GLN A 1 113 ? -22.966 7.167 6.476 1.00 94.75 113 GLN A CA 1
ATOM 910 C C . GLN A 1 113 ? -23.148 5.895 7.310 1.00 94.75 113 GLN A C 1
ATOM 912 O O . GLN A 1 113 ? -22.972 5.941 8.530 1.00 94.75 113 GLN A O 1
ATOM 917 N N . ALA A 1 114 ? -23.442 4.762 6.669 1.00 94.56 114 ALA A N 1
ATOM 918 C CA . ALA A 1 114 ? -23.566 3.466 7.328 1.00 94.56 114 ALA A CA 1
ATOM 919 C C . ALA A 1 114 ? -22.243 3.036 7.978 1.00 94.56 114 ALA A C 1
ATOM 921 O O . ALA A 1 114 ? -22.225 2.703 9.162 1.00 94.56 114 ALA A O 1
ATOM 922 N N . LYS A 1 115 ? -21.120 3.140 7.255 1.00 95.56 115 LYS A N 1
ATOM 923 C CA . LYS A 1 115 ? -19.783 2.828 7.787 1.00 95.56 115 LYS A CA 1
ATOM 924 C C . LYS A 1 115 ? -19.404 3.735 8.956 1.00 95.56 115 LYS A C 1
ATOM 926 O O . LYS A 1 115 ? -18.866 3.272 9.958 1.00 95.56 115 LYS A O 1
ATOM 931 N N . GLU A 1 116 ? -19.701 5.027 8.862 1.00 95.00 116 GLU A N 1
ATOM 932 C CA . GLU A 1 116 ? -19.460 5.963 9.960 1.00 95.00 116 GLU A CA 1
ATOM 933 C C . GLU A 1 116 ? -20.363 5.652 11.171 1.00 95.00 116 GLU A C 1
ATOM 935 O O . GLU A 1 116 ? -19.935 5.748 12.322 1.00 95.00 116 GLU A O 1
ATOM 940 N N . ALA A 1 117 ? -21.618 5.249 10.944 1.00 95.56 117 ALA A N 1
ATOM 941 C CA . ALA A 1 117 ? -22.522 4.807 12.004 1.00 95.56 117 ALA A CA 1
ATOM 942 C C . ALA A 1 117 ? -22.010 3.542 12.702 1.00 95.56 117 ALA A C 1
ATOM 944 O O . ALA A 1 117 ? -21.993 3.510 13.933 1.00 95.56 117 ALA A O 1
ATOM 945 N N . GLU A 1 118 ? -21.535 2.560 11.938 1.00 95.50 118 GLU A N 1
ATOM 946 C CA . GLU A 1 118 ? -20.921 1.337 12.454 1.00 95.50 118 GLU A CA 1
ATOM 947 C C . GLU A 1 118 ? -19.676 1.651 13.291 1.00 95.50 118 GLU A C 1
ATOM 949 O O . GLU A 1 118 ? -19.589 1.237 14.444 1.00 95.50 118 GLU A O 1
ATOM 954 N N . GLN A 1 119 ? -18.754 2.473 12.781 1.00 96.38 119 GLN A N 1
ATOM 955 C CA . GLN A 1 119 ? -17.566 2.894 13.535 1.00 96.38 119 GLN A CA 1
ATOM 956 C C . GLN A 1 119 ? -17.937 3.594 14.847 1.00 96.38 119 GLN A C 1
ATOM 958 O O . GLN A 1 119 ? -17.369 3.311 15.905 1.00 96.38 119 GLN A O 1
ATOM 963 N N . ARG A 1 120 ? -18.939 4.481 14.814 1.00 96.25 120 ARG A N 1
ATOM 964 C CA . ARG A 1 120 ? -19.455 5.132 16.027 1.00 96.25 120 ARG A CA 1
ATOM 965 C C . ARG A 1 120 ? -20.046 4.129 17.016 1.00 96.25 120 ARG A C 1
ATOM 967 O O . ARG A 1 120 ? -19.922 4.345 18.222 1.00 96.25 120 ARG A O 1
ATOM 974 N N . GLN A 1 121 ? -20.715 3.080 16.545 1.00 95.44 121 GLN A N 1
ATOM 975 C CA . GLN A 1 121 ? -21.240 2.018 17.404 1.00 95.44 121 GLN A CA 1
ATOM 976 C C . GLN A 1 121 ? -20.106 1.193 18.017 1.00 95.44 121 GLN A C 1
ATOM 978 O O . GLN A 1 121 ? -20.083 1.052 19.239 1.00 95.44 121 GLN A O 1
ATOM 983 N N . GLN A 1 122 ? -19.123 0.772 17.220 1.00 96.88 122 GLN A N 1
ATOM 984 C CA . GLN A 1 122 ? -17.952 0.021 17.688 1.00 96.88 122 GLN A CA 1
ATOM 985 C C . GLN A 1 122 ? -17.207 0.771 18.804 1.00 96.88 122 GLN A C 1
ATOM 987 O O . GLN A 1 122 ? -16.970 0.211 19.872 1.00 96.88 122 GLN A O 1
ATOM 992 N N . ILE A 1 123 ? -16.947 2.073 18.631 1.00 96.94 123 ILE A N 1
ATOM 993 C CA . ILE A 1 123 ? -16.289 2.903 19.659 1.00 96.94 123 ILE A CA 1
ATOM 994 C C . ILE A 1 123 ? -17.117 2.965 20.957 1.00 96.94 123 ILE A C 1
ATOM 996 O O . ILE A 1 123 ? -16.574 2.928 22.066 1.00 96.94 123 ILE A O 1
ATOM 1000 N N . LYS A 1 124 ? -18.448 3.075 20.850 1.00 97.50 124 LYS A N 1
ATOM 1001 C CA . LYS A 1 124 ? -19.337 3.097 22.024 1.00 97.50 124 LYS A CA 1
ATOM 1002 C C . LYS A 1 124 ? -19.335 1.757 22.754 1.00 97.50 124 LYS A C 1
ATOM 1004 O O . LYS A 1 124 ? -19.301 1.744 23.986 1.00 97.50 124 LYS A O 1
ATOM 1009 N N . GLU A 1 125 ? -19.387 0.655 22.016 1.00 96.62 125 GLU A N 1
ATOM 1010 C CA . GLU A 1 125 ? -19.353 -0.696 22.572 1.00 96.62 125 GLU A CA 1
ATOM 1011 C C . GLU A 1 125 ? -18.022 -0.991 23.250 1.00 96.62 125 GLU A C 1
ATOM 1013 O O . GLU A 1 125 ? -18.016 -1.467 24.385 1.00 96.62 125 GLU A O 1
ATOM 1018 N N . GLU A 1 126 ? -16.904 -0.622 22.628 1.00 96.81 126 GLU A N 1
ATOM 1019 C CA . GLU A 1 126 ? -15.576 -0.779 23.212 1.00 96.81 126 GLU A CA 1
ATOM 1020 C C . GLU A 1 126 ? -15.460 -0.013 24.535 1.00 96.81 126 GLU A C 1
ATOM 1022 O O . GLU A 1 126 ? -15.073 -0.580 25.560 1.00 96.81 126 GLU A O 1
ATOM 1027 N N . LYS A 1 127 ? -15.918 1.244 24.569 1.00 97.62 127 LYS A N 1
ATOM 1028 C CA . LYS A 1 127 ? -15.945 2.045 25.800 1.00 97.62 127 LYS A CA 1
ATOM 1029 C C . LYS A 1 127 ? -16.839 1.428 26.880 1.00 97.62 127 LYS A C 1
ATOM 1031 O O . LYS A 1 127 ? -16.476 1.431 28.058 1.00 97.62 127 LYS A O 1
ATOM 1036 N N . LYS A 1 128 ? -18.006 0.893 26.506 1.00 96.75 128 LYS A N 1
ATOM 1037 C CA . LYS A 1 128 ? -18.912 0.203 27.438 1.00 96.75 128 LYS A CA 1
ATOM 1038 C C . LYS A 1 128 ? -18.274 -1.078 27.979 1.00 96.75 128 LYS A C 1
ATOM 1040 O O . LYS A 1 128 ? -18.376 -1.341 29.176 1.00 96.75 128 LYS A O 1
ATOM 1045 N N . ASN A 1 129 ? -17.588 -1.839 27.132 1.00 97.38 129 ASN A N 1
ATOM 1046 C CA . ASN A 1 129 ? -16.887 -3.058 27.524 1.00 97.38 129 ASN A CA 1
ATOM 1047 C C . ASN A 1 129 ? -15.731 -2.751 28.477 1.00 97.38 129 ASN A C 1
ATOM 1049 O O . ASN A 1 129 ? -15.634 -3.390 29.520 1.00 97.38 129 ASN A O 1
ATOM 1053 N N . GLN A 1 130 ? -14.930 -1.720 28.203 1.00 97.00 130 GLN A N 1
ATOM 1054 C CA . GLN A 1 130 ? -13.876 -1.263 29.115 1.00 97.00 130 GLN A CA 1
ATOM 1055 C C . GLN A 1 130 ? -14.439 -0.873 30.490 1.00 97.00 130 GLN A C 1
ATOM 1057 O O . GLN A 1 130 ? -13.904 -1.275 31.523 1.00 97.00 130 GLN A O 1
ATOM 1062 N N . GLN A 1 131 ? -15.560 -0.143 30.528 1.00 96.75 131 GLN A N 1
ATOM 1063 C CA . GLN A 1 131 ? -16.229 0.190 31.791 1.00 96.75 131 GLN A CA 1
ATOM 1064 C C . GLN A 1 131 ? -16.745 -1.051 32.523 1.00 96.75 131 GLN A C 1
ATOM 1066 O O . GLN A 1 131 ? -16.653 -1.116 33.749 1.00 96.75 131 GLN A O 1
ATOM 1071 N N . ARG A 1 132 ? -17.284 -2.026 31.786 1.00 96.94 132 ARG A N 1
ATOM 1072 C CA . ARG A 1 132 ? -17.778 -3.286 32.345 1.00 96.94 132 ARG A CA 1
ATOM 1073 C C . ARG A 1 132 ? -16.641 -4.095 32.967 1.00 96.94 132 ARG A C 1
ATOM 1075 O O . ARG A 1 132 ? -16.767 -4.479 34.122 1.00 96.94 132 ARG A O 1
ATOM 1082 N N . ILE A 1 133 ? -15.524 -4.258 32.256 1.00 97.50 133 ILE A N 1
ATOM 1083 C CA . ILE A 1 133 ? -14.320 -4.946 32.748 1.00 97.50 133 ILE A CA 1
ATOM 1084 C C . ILE A 1 133 ? -13.814 -4.272 34.025 1.00 97.50 133 ILE A C 1
ATOM 1086 O O . ILE A 1 133 ? -13.633 -4.933 35.042 1.00 97.50 133 ILE A O 1
ATOM 1090 N N . TYR A 1 134 ? -13.693 -2.941 34.024 1.00 97.38 134 TYR A N 1
ATOM 1091 C CA . TYR A 1 134 ? -13.259 -2.203 35.210 1.00 97.38 134 TYR A CA 1
ATOM 1092 C C . TYR A 1 134 ? -14.192 -2.416 36.414 1.00 97.38 134 TYR A C 1
ATOM 1094 O O . TYR A 1 134 ? -13.739 -2.553 37.552 1.00 97.38 134 TYR A O 1
ATOM 1102 N N . GLN A 1 135 ? -15.509 -2.449 36.189 1.00 96.62 135 GLN A N 1
ATOM 1103 C CA . GLN A 1 135 ? -16.481 -2.730 37.249 1.00 96.62 135 GLN A CA 1
ATOM 1104 C C . GLN A 1 135 ? -16.382 -4.174 37.750 1.00 96.62 135 GLN A C 1
ATOM 1106 O O . GLN A 1 135 ? -16.396 -4.390 38.964 1.00 96.62 135 GLN A O 1
ATOM 1111 N N . GLU A 1 136 ? -16.253 -5.139 36.841 1.00 96.50 136 GLU A N 1
ATOM 1112 C CA . GLU A 1 136 ? -16.067 -6.556 37.156 1.00 96.50 136 GLU A CA 1
ATOM 1113 C C . GLU A 1 136 ? -14.805 -6.768 38.002 1.00 96.50 136 GLU A C 1
ATOM 1115 O O . GLU A 1 136 ? -14.898 -7.374 39.068 1.00 96.50 136 GLU A O 1
ATOM 1120 N N . GLU A 1 137 ? -13.665 -6.185 37.624 1.00 96.81 137 GLU A N 1
ATOM 1121 C CA . GLU A 1 137 ? -12.420 -6.225 38.407 1.00 96.81 137 GLU A CA 1
ATOM 1122 C C . GLU A 1 137 ? -12.605 -5.635 39.811 1.00 96.81 137 GLU A C 1
ATOM 1124 O O . GLU A 1 137 ? -12.131 -6.180 40.814 1.00 96.81 137 GLU A O 1
ATOM 1129 N N . ARG A 1 138 ? -13.335 -4.518 39.913 1.00 97.19 138 ARG A N 1
ATOM 1130 C CA . ARG A 1 138 ? -13.611 -3.862 41.197 1.00 97.19 138 ARG A CA 1
ATOM 1131 C C . ARG A 1 138 ? -14.445 -4.752 42.114 1.00 97.19 138 ARG A C 1
ATOM 1133 O O . ARG A 1 138 ? -14.172 -4.820 43.315 1.00 97.19 138 ARG A O 1
ATOM 1140 N N . ILE A 1 139 ? -15.454 -5.419 41.553 1.00 96.81 139 ILE A N 1
ATOM 1141 C CA . ILE A 1 139 ? -16.314 -6.363 42.271 1.00 96.81 139 ILE A CA 1
ATOM 1142 C C . ILE A 1 139 ? -15.509 -7.600 42.670 1.00 96.81 139 ILE A C 1
ATOM 1144 O O . ILE A 1 139 ? -15.554 -7.986 43.836 1.00 96.81 139 ILE A O 1
ATOM 1148 N N . GLN A 1 140 ? -14.722 -8.175 41.759 1.00 96.31 140 GLN A N 1
ATOM 1149 C CA . GLN A 1 140 ? -13.856 -9.323 42.041 1.00 96.31 140 GLN A CA 1
ATOM 1150 C C . GLN A 1 140 ? -12.903 -9.024 43.202 1.00 96.31 140 GLN A C 1
ATOM 1152 O O . GLN A 1 140 ? -12.892 -9.759 44.187 1.00 96.31 140 GLN A O 1
ATOM 1157 N N . LYS A 1 141 ? -12.213 -7.879 43.175 1.00 96.50 141 LYS A N 1
ATOM 1158 C CA . LYS A 1 141 ? -11.309 -7.458 44.256 1.00 96.50 141 LYS A CA 1
ATOM 1159 C C . LYS A 1 141 ? -12.028 -7.246 45.592 1.00 96.50 141 LYS A C 1
ATOM 1161 O O . LYS A 1 141 ? -11.461 -7.507 46.652 1.00 96.50 141 LYS A O 1
ATOM 1166 N N . ALA A 1 142 ? -13.267 -6.753 45.575 1.00 95.56 142 ALA A N 1
ATOM 1167 C CA . ALA A 1 142 ? -14.078 -6.617 46.784 1.00 95.56 142 ALA A CA 1
ATOM 1168 C C . ALA A 1 142 ? -14.508 -7.985 47.339 1.00 95.56 142 ALA A C 1
ATOM 1170 O O . ALA A 1 142 ? -14.423 -8.205 48.548 1.00 95.56 142 ALA A O 1
ATOM 1171 N N . LEU A 1 143 ? -14.907 -8.914 46.466 1.00 95.06 143 LEU A N 1
ATOM 1172 C CA . LEU A 1 143 ? -15.258 -10.286 46.833 1.00 95.06 143 LEU A CA 1
ATOM 1173 C C . LEU A 1 143 ? -14.054 -11.050 47.391 1.00 95.06 143 LEU A C 1
ATOM 1175 O O . LEU A 1 143 ? -14.193 -11.745 48.393 1.00 95.06 143 LEU A O 1
ATOM 1179 N N . GLU A 1 144 ? -12.872 -10.894 46.797 1.00 94.44 144 GLU A N 1
ATOM 1180 C CA . GLU A 1 144 ? -11.624 -11.467 47.312 1.00 94.44 144 GLU A CA 1
ATOM 1181 C C . GLU A 1 144 ? -11.306 -10.951 48.717 1.00 94.44 144 GLU A C 1
ATOM 1183 O O . GLU A 1 144 ? -11.023 -11.746 49.610 1.00 94.44 144 GLU A O 1
ATOM 1188 N N . ARG A 1 145 ? -11.429 -9.636 48.955 1.00 92.38 145 ARG A N 1
ATOM 1189 C CA . ARG A 1 145 ? -11.259 -9.060 50.302 1.00 92.38 145 ARG A CA 1
ATOM 1190 C C . ARG A 1 145 ? -12.288 -9.579 51.302 1.00 92.38 145 ARG A C 1
ATOM 1192 O O . ARG A 1 145 ? -11.943 -9.744 52.464 1.00 92.38 145 ARG A O 1
ATOM 1199 N N . ALA A 1 146 ? -13.530 -9.800 50.873 1.00 92.62 146 ALA A N 1
ATOM 1200 C CA . ALA A 1 146 ? -14.586 -10.324 51.735 1.00 92.62 146 ALA A CA 1
ATOM 1201 C C . ALA A 1 146 ? -14.384 -11.812 52.072 1.00 92.62 146 ALA A C 1
ATOM 1203 O O . ALA A 1 146 ? -14.716 -12.235 53.175 1.00 92.62 146 ALA A O 1
ATOM 1204 N N . LYS A 1 147 ? -13.836 -12.597 51.132 1.00 92.12 147 LYS A N 1
ATOM 1205 C CA . LYS A 1 147 ? -13.489 -14.013 51.331 1.00 92.12 147 LYS A CA 1
ATOM 1206 C C . LYS A 1 147 ? -12.186 -14.213 52.106 1.00 92.12 147 LYS A C 1
ATOM 1208 O O . LYS A 1 147 ? -12.006 -15.275 52.694 1.00 92.12 147 LYS A O 1
ATOM 1213 N N . ALA A 1 148 ? -11.271 -13.245 52.071 1.00 90.62 148 ALA A N 1
ATOM 1214 C CA . ALA A 1 148 ? -10.001 -13.332 52.778 1.00 90.62 148 ALA A CA 1
ATOM 1215 C C . ALA A 1 148 ? -10.231 -13.527 54.281 1.00 90.62 148 ALA A C 1
ATOM 1217 O O . ALA A 1 148 ? -11.081 -12.867 54.884 1.00 90.62 148 ALA A O 1
ATOM 1218 N N . GLU A 1 149 ? -9.458 -14.428 54.891 1.00 87.44 149 GLU A N 1
ATOM 1219 C CA . GLU A 1 149 ? -9.560 -14.663 56.327 1.00 87.44 149 GLU A CA 1
ATOM 1220 C C . GLU A 1 149 ? -9.356 -13.347 57.097 1.00 87.44 149 GLU A C 1
ATOM 1222 O O . GLU A 1 149 ? -8.423 -12.590 56.790 1.00 87.44 149 GLU A O 1
ATOM 1227 N N . PRO A 1 150 ? -10.190 -13.061 58.116 1.00 83.81 150 PRO A N 1
ATOM 1228 C CA . PRO A 1 150 ? -9.997 -11.899 58.965 1.00 83.81 150 PRO A CA 1
ATOM 1229 C C . PRO A 1 150 ? -8.572 -11.895 59.507 1.00 83.81 150 PRO A C 1
ATOM 1231 O O . PRO A 1 150 ? -8.106 -12.891 60.067 1.00 83.81 150 PRO A O 1
ATOM 1234 N N . LYS A 1 151 ? -7.869 -10.767 59.352 1.00 81.81 151 LYS A N 1
ATOM 1235 C CA . LYS A 1 151 ? -6.495 -10.638 59.839 1.00 81.81 151 LYS A CA 1
ATOM 1236 C C . LYS A 1 151 ? -6.464 -10.957 61.333 1.00 81.81 151 LYS A C 1
ATOM 1238 O O . LYS A 1 151 ? -6.966 -10.186 62.153 1.00 81.81 151 LYS A O 1
ATOM 1243 N N . LYS A 1 152 ? -5.844 -12.083 61.685 1.00 83.81 152 LYS A N 1
ATOM 1244 C CA . LYS A 1 152 ? -5.638 -12.484 63.077 1.00 83.81 152 LYS A CA 1
ATOM 1245 C C . LYS A 1 152 ? -4.780 -11.408 63.748 1.00 83.81 152 LYS A C 1
ATOM 1247 O O . LYS A 1 152 ? -3.690 -11.094 63.271 1.00 83.81 152 LYS A O 1
ATOM 1252 N N . GLN A 1 153 ? -5.286 -10.793 64.817 1.00 77.88 153 GLN A N 1
ATOM 1253 C CA . GLN A 1 153 ? -4.519 -9.806 65.576 1.00 77.88 153 GLN A CA 1
ATOM 1254 C C . GLN A 1 153 ? -3.421 -10.530 66.360 1.00 77.88 153 GLN A C 1
ATOM 1256 O O . GLN A 1 153 ? -3.672 -11.113 67.410 1.00 77.88 153 GLN A O 1
ATOM 1261 N N . THR A 1 154 ? -2.198 -10.510 65.841 1.00 79.12 154 THR A N 1
ATOM 1262 C CA . THR A 1 154 ? -1.004 -10.962 66.561 1.00 79.12 154 THR A CA 1
ATOM 1263 C C . THR A 1 154 ? -0.399 -9.774 67.308 1.00 79.12 154 THR A C 1
ATOM 1265 O O . THR A 1 154 ? -0.026 -8.786 66.675 1.00 79.12 154 THR A O 1
ATOM 1268 N N . GLY A 1 155 ? -0.318 -9.838 68.640 1.00 82.88 155 GLY A N 1
ATOM 1269 C CA . GLY A 1 155 ? 0.241 -8.767 69.474 1.00 82.88 155 GLY A CA 1
ATOM 1270 C C . GLY A 1 155 ? -0.603 -8.442 70.712 1.00 82.88 155 GLY A C 1
ATOM 1271 O O . GLY A 1 155 ? -1.328 -9.290 71.231 1.00 82.88 155 GLY A O 1
ATOM 1272 N N . ARG A 1 156 ? -0.485 -7.206 71.217 1.00 82.00 156 ARG A N 1
ATOM 1273 C CA . ARG A 1 156 ? -1.187 -6.731 72.423 1.00 82.00 156 ARG A CA 1
ATOM 1274 C C . ARG A 1 156 ? -2.696 -6.629 72.159 1.00 82.00 156 ARG A C 1
ATOM 1276 O O . ARG A 1 156 ? -3.100 -6.085 71.136 1.00 82.00 156 ARG A O 1
ATOM 1283 N N . ARG A 1 157 ? -3.522 -7.139 73.082 1.00 81.88 157 ARG A N 1
ATOM 1284 C CA . ARG A 1 157 ? -4.994 -7.111 72.966 1.00 81.88 157 ARG A CA 1
ATOM 1285 C C . ARG A 1 157 ? -5.504 -5.674 72.807 1.00 81.88 157 ARG A C 1
ATOM 1287 O O . ARG A 1 157 ? -5.022 -4.777 73.500 1.00 81.88 157 ARG A O 1
ATOM 1294 N N . LEU A 1 158 ? -6.492 -5.479 71.929 1.00 79.19 158 LEU A N 1
ATOM 1295 C CA . LEU A 1 158 ? -7.190 -4.204 71.777 1.00 79.19 158 LEU A CA 1
ATOM 1296 C C . LEU A 1 158 ? -7.859 -3.836 73.110 1.00 79.19 158 LEU A C 1
ATOM 1298 O O . LEU A 1 158 ? -8.763 -4.532 73.564 1.00 79.19 158 LEU A O 1
ATOM 1302 N N . VAL A 1 159 ? -7.399 -2.757 73.743 1.00 83.75 159 VAL A N 1
ATOM 1303 C CA . VAL A 1 159 ? -8.037 -2.196 74.940 1.00 83.75 159 VAL A CA 1
ATOM 1304 C C . VAL A 1 159 ? -9.061 -1.171 74.471 1.00 83.75 159 VAL A C 1
ATOM 1306 O O . VAL A 1 159 ? -8.735 -0.286 73.675 1.00 83.75 159 VAL A O 1
ATOM 1309 N N . THR A 1 160 ? -10.305 -1.295 74.932 1.00 82.06 160 THR A N 1
ATOM 1310 C CA . THR A 1 160 ? -11.340 -0.295 74.662 1.00 82.06 160 THR A CA 1
ATOM 1311 C C . THR A 1 160 ? -10.891 1.050 75.214 1.00 82.06 160 THR A C 1
ATOM 1313 O O . THR A 1 160 ? -10.449 1.146 76.360 1.00 82.06 160 THR A O 1
ATOM 1316 N N . ARG A 1 161 ? -10.999 2.098 74.398 1.00 84.25 161 ARG A N 1
ATOM 1317 C CA . ARG A 1 161 ? -10.803 3.466 74.881 1.00 84.25 161 ARG A CA 1
ATOM 1318 C C . ARG A 1 161 ? -11.902 3.788 75.896 1.00 84.25 161 ARG A C 1
ATOM 1320 O O . ARG A 1 161 ? -12.985 3.205 75.828 1.00 84.25 161 ARG A O 1
ATOM 1327 N N . SER A 1 162 ? -11.626 4.702 76.823 1.00 85.81 162 SER A N 1
ATOM 1328 C CA . SER A 1 162 ? -12.669 5.258 77.683 1.00 85.81 162 SER A CA 1
ATOM 1329 C C . SER A 1 162 ? -13.814 5.777 76.812 1.00 85.81 162 SER A C 1
ATOM 1331 O O . SER A 1 162 ? -13.574 6.402 75.774 1.00 85.81 162 SER A O 1
ATOM 1333 N N . GLN A 1 163 ? -15.057 5.481 77.200 1.00 81.56 163 GLN A N 1
ATOM 1334 C CA . GLN A 1 163 ? -16.204 6.075 76.525 1.00 81.56 163 GLN A CA 1
ATOM 1335 C C . GLN A 1 163 ? -16.127 7.595 76.715 1.00 81.56 163 GLN A C 1
ATOM 1337 O O . GLN A 1 163 ? -16.001 8.048 77.857 1.00 81.56 163 GLN A O 1
ATOM 1342 N N . PRO A 1 164 ? -16.155 8.389 75.628 1.00 83.62 164 PRO A N 1
ATOM 1343 C CA . PRO A 1 164 ? -16.310 9.824 75.767 1.00 83.62 164 PRO A CA 1
ATOM 1344 C C . PRO A 1 164 ? -17.616 10.108 76.521 1.00 83.62 164 PRO A C 1
ATOM 1346 O O . PRO A 1 164 ? -18.576 9.344 76.373 1.00 83.62 164 PRO A O 1
ATOM 1349 N N . PRO A 1 165 ? -17.656 11.168 77.346 1.00 81.75 165 PRO A N 1
ATOM 1350 C CA . PRO A 1 165 ? -18.847 11.509 78.108 1.00 81.75 165 PRO A CA 1
ATOM 1351 C C . PRO A 1 165 ? -20.043 11.618 77.164 1.00 81.75 165 PRO A C 1
ATOM 1353 O O . PRO A 1 165 ? -19.965 12.258 76.112 1.00 81.75 165 PRO A O 1
ATOM 1356 N N . VAL A 1 166 ? -21.133 10.944 77.531 1.00 79.69 166 VAL A N 1
ATOM 1357 C CA . VAL A 1 166 ? -22.371 10.954 76.757 1.00 79.69 166 VAL A CA 1
ATOM 1358 C C . VAL A 1 166 ? -22.906 12.380 76.775 1.00 79.69 166 VAL A C 1
ATOM 1360 O O . VAL A 1 166 ? -23.388 12.868 77.794 1.00 79.69 166 VAL A O 1
ATOM 1363 N N . ILE A 1 167 ? -22.787 13.069 75.642 1.00 77.94 167 ILE A N 1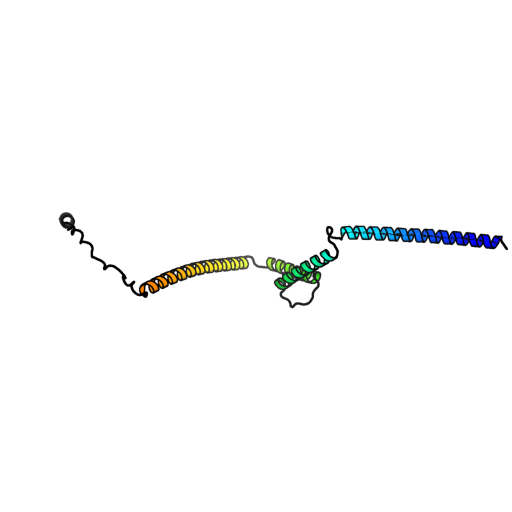
ATOM 1364 C CA . ILE A 1 167 ? -23.421 14.368 75.453 1.00 77.94 167 ILE A CA 1
ATOM 1365 C C . ILE A 1 167 ? -24.904 14.082 75.238 1.00 77.94 167 ILE A C 1
ATOM 1367 O O . ILE A 1 167 ? -25.323 13.724 74.135 1.00 77.94 167 ILE A O 1
ATOM 1371 N N . HIS A 1 168 ? -25.699 14.211 76.299 1.00 75.75 168 HIS A N 1
ATOM 1372 C CA . HIS A 1 168 ? -27.146 14.284 76.167 1.00 75.75 168 HIS A CA 1
ATOM 1373 C C . HIS A 1 168 ? -27.462 15.547 75.362 1.00 75.75 168 HIS A C 1
ATOM 1375 O O . HIS A 1 168 ? -27.256 16.665 75.833 1.00 75.75 168 HIS A O 1
ATOM 1381 N N . LYS A 1 169 ? -27.900 15.378 74.111 1.00 70.19 169 LYS A N 1
ATOM 1382 C CA . LYS A 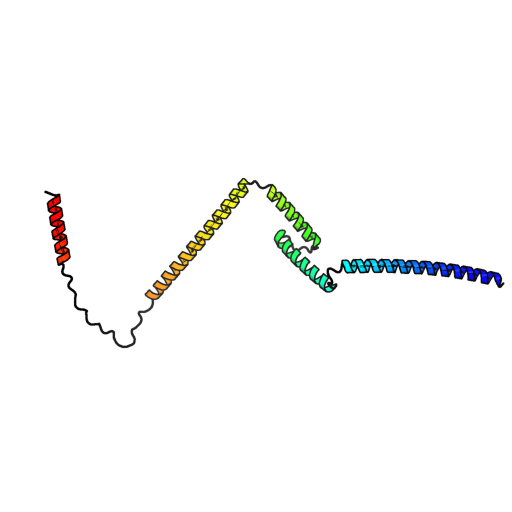1 169 ? -28.532 16.475 73.377 1.00 70.19 169 LYS A CA 1
ATOM 1383 C C . LYS A 1 169 ? -29.820 16.767 74.132 1.00 70.19 169 LYS A C 1
ATOM 1385 O O . LYS A 1 169 ? -30.645 15.867 74.250 1.00 70.19 169 LYS A O 1
ATOM 1390 N N . SER A 1 170 ? -29.960 17.964 74.693 1.00 67.25 170 SER A N 1
ATOM 1391 C CA . SER A 1 170 ? -31.244 18.337 75.259 1.00 67.25 170 SER A CA 1
ATOM 1392 C C . SER A 1 170 ? -32.259 18.397 74.117 1.00 67.25 170 SER A C 1
ATOM 1394 O O . SER A 1 170 ? -32.029 19.041 73.087 1.00 67.25 170 SER A O 1
ATOM 1396 N N . ASP A 1 171 ? -33.357 17.657 74.269 1.00 64.44 171 ASP A N 1
ATOM 1397 C CA . ASP A 1 171 ? -34.465 17.636 73.307 1.00 64.44 171 ASP A CA 1
ATOM 1398 C C . ASP A 1 171 ? -35.263 18.954 73.321 1.00 64.44 171 ASP A C 1
ATOM 1400 O O . ASP A 1 171 ? -36.230 19.099 72.578 1.00 64.44 171 ASP A O 1
ATOM 1404 N N . ASP A 1 172 ? -34.814 19.952 74.093 1.00 64.19 172 ASP A N 1
ATOM 1405 C CA . ASP A 1 172 ? -35.405 21.288 74.196 1.00 64.19 172 ASP A CA 1
ATOM 1406 C C . ASP A 1 172 ? -35.700 21.887 72.817 1.00 64.19 172 ASP A C 1
ATOM 1408 O O . ASP A 1 172 ? -36.762 22.457 72.612 1.00 64.19 172 ASP A O 1
ATOM 1412 N N . LYS A 1 173 ? -34.810 21.688 71.831 1.00 64.00 173 LYS A N 1
ATOM 1413 C CA . LYS A 1 173 ? -35.002 22.205 70.464 1.00 64.00 173 LYS A CA 1
ATOM 1414 C C . LYS A 1 173 ? -36.106 21.498 69.676 1.00 64.00 173 LYS A C 1
ATOM 1416 O O . LYS A 1 173 ? -36.696 22.121 68.800 1.00 64.00 173 LYS A O 1
ATOM 1421 N N . LYS A 1 174 ? -36.354 20.210 69.937 1.00 66.62 174 LYS A N 1
ATOM 1422 C CA . LYS A 1 174 ? -37.469 19.474 69.321 1.00 66.62 174 LYS A CA 1
ATOM 1423 C C . LYS A 1 174 ? -38.789 19.896 69.949 1.00 66.62 174 LYS A C 1
ATOM 1425 O O . LYS A 1 174 ? -39.719 20.208 69.218 1.00 66.62 174 LYS A O 1
ATOM 1430 N N . ASN A 1 175 ? -38.818 20.007 71.274 1.00 69.88 175 ASN A N 1
ATOM 1431 C CA . ASN A 1 175 ? -40.002 20.448 72.006 1.00 69.88 175 ASN A CA 1
ATOM 1432 C C . ASN A 1 175 ? -40.404 21.884 71.618 1.00 69.88 175 ASN A C 1
ATOM 1434 O O . ASN A 1 175 ? -41.589 22.164 71.458 1.00 69.88 175 ASN A O 1
ATOM 1438 N N . ASP A 1 176 ? -39.433 22.781 71.400 1.00 73.38 176 ASP A N 1
ATOM 1439 C CA . ASP A 1 176 ? -39.695 24.151 70.929 1.00 73.38 176 ASP A CA 1
ATOM 1440 C C . ASP A 1 176 ? -40.223 24.188 69.484 1.00 73.38 176 ASP A C 1
ATOM 1442 O O . ASP A 1 176 ? -41.079 25.010 69.152 1.00 73.38 176 ASP A O 1
ATOM 1446 N N . ALA A 1 177 ? -39.737 23.290 68.617 1.00 78.12 177 ALA A N 1
ATOM 1447 C CA . ALA A 1 177 ? -40.214 23.169 67.241 1.00 78.12 177 ALA A CA 1
ATOM 1448 C C . ALA A 1 177 ? -41.650 22.624 67.188 1.00 78.12 177 ALA A C 1
ATOM 1450 O O . ALA A 1 177 ? -42.487 23.200 66.499 1.00 78.12 177 ALA A O 1
ATOM 1451 N N . GLU A 1 178 ? -41.958 21.592 67.977 1.00 80.31 178 GLU A N 1
ATOM 1452 C CA . GLU A 1 178 ? -43.310 21.030 68.101 1.00 80.31 178 GLU A CA 1
ATOM 1453 C C . GLU A 1 178 ? -44.288 22.045 68.715 1.00 80.31 178 GLU A C 1
ATOM 1455 O O . GLU A 1 178 ? -45.412 22.200 68.238 1.00 80.31 178 GLU A O 1
ATOM 1460 N N . ALA A 1 179 ? -43.858 22.814 69.722 1.00 81.31 179 ALA A N 1
ATOM 1461 C CA . ALA A 1 179 ? -44.665 23.888 70.300 1.00 81.31 179 ALA A CA 1
ATOM 1462 C C . ALA A 1 179 ? -44.912 25.042 69.312 1.00 81.31 179 ALA A C 1
ATOM 1464 O O . ALA A 1 179 ? -45.956 25.698 69.372 1.00 81.31 179 ALA A O 1
ATOM 1465 N N . ARG A 1 180 ? -43.962 25.311 68.409 1.00 81.38 180 ARG A N 1
ATOM 1466 C CA . ARG A 1 180 ? -44.108 26.313 67.349 1.00 81.38 180 ARG A CA 1
ATOM 1467 C C . ARG A 1 180 ? -45.044 25.831 66.243 1.00 81.38 180 ARG A C 1
ATOM 1469 O O . ARG A 1 180 ? -45.956 26.572 65.894 1.00 81.38 180 ARG A O 1
ATOM 1476 N N . GLU A 1 181 ? -44.885 24.598 65.768 1.00 82.44 181 GLU A N 1
ATOM 1477 C CA . GLU A 1 181 ? -45.799 23.986 64.794 1.00 82.44 181 GLU A CA 1
ATOM 1478 C C . GLU A 1 181 ? -47.228 23.904 65.340 1.00 82.44 181 GLU A C 1
ATOM 1480 O O . GLU A 1 181 ? -48.172 24.240 64.631 1.00 82.44 181 GLU A O 1
ATOM 1485 N N . ALA A 1 182 ? -47.410 23.552 66.617 1.00 84.38 182 ALA A N 1
ATOM 1486 C CA . ALA A 1 182 ? -48.729 23.536 67.249 1.00 84.38 182 ALA A CA 1
ATOM 1487 C C . ALA A 1 182 ? -49.390 24.927 67.281 1.00 84.38 182 ALA A C 1
ATOM 1489 O O . ALA A 1 182 ? -50.597 25.038 67.068 1.00 84.38 182 ALA A O 1
ATOM 1490 N N . LYS A 1 183 ? -48.612 25.997 67.509 1.00 83.81 183 LYS A N 1
ATOM 1491 C CA . LYS A 1 183 ? -49.112 27.382 67.438 1.00 83.81 183 LYS A CA 1
ATOM 1492 C C . LYS A 1 183 ? -49.461 27.798 66.009 1.00 83.81 183 LYS A C 1
ATOM 1494 O O . LYS A 1 183 ? -50.477 28.453 65.808 1.00 83.81 183 LYS A O 1
ATOM 1499 N N . GLU A 1 184 ? -48.634 27.428 65.033 1.00 82.94 184 GLU A N 1
ATOM 1500 C CA . GLU A 1 184 ? -48.872 27.727 63.615 1.00 82.94 184 GLU A CA 1
ATOM 1501 C C . GLU A 1 184 ? -50.112 26.981 63.089 1.00 82.94 184 GLU A C 1
ATOM 1503 O O . GLU A 1 184 ? -50.936 27.575 62.397 1.00 82.94 184 GLU A O 1
ATOM 1508 N N . LEU A 1 185 ? -50.307 25.721 63.493 1.00 84.06 185 LEU A N 1
ATOM 1509 C CA . LEU A 1 185 ? -51.518 24.949 63.202 1.00 84.06 185 LEU A CA 1
ATOM 1510 C C . LEU A 1 185 ? -52.759 25.562 63.860 1.00 84.06 185 LEU A C 1
ATOM 1512 O O . LEU A 1 185 ? -53.779 25.697 63.195 1.00 84.06 185 LEU A O 1
ATOM 1516 N N . ALA A 1 186 ? -52.684 25.969 65.131 1.00 85.69 186 ALA A N 1
ATOM 1517 C CA . ALA A 1 186 ? -53.811 26.614 65.807 1.00 85.69 186 ALA A CA 1
ATOM 1518 C C . ALA A 1 186 ? -54.259 27.903 65.093 1.00 85.69 186 ALA A C 1
ATOM 1520 O O . ALA A 1 186 ? -55.452 28.131 64.958 1.00 85.69 186 ALA A O 1
ATOM 1521 N N . PHE A 1 187 ? -53.315 28.696 64.575 1.00 80.38 187 PHE A N 1
ATOM 1522 C CA . PHE A 1 187 ? -53.609 29.908 63.803 1.00 80.38 187 PHE A CA 1
ATOM 1523 C C . PHE A 1 187 ? -54.228 29.631 62.419 1.00 80.38 187 PHE A C 1
ATOM 1525 O O . PHE A 1 187 ? -54.954 30.463 61.892 1.00 80.38 187 PHE A O 1
ATOM 1532 N N . LEU A 1 188 ? -53.929 28.484 61.803 1.00 80.38 188 LEU A N 1
ATOM 1533 C CA . LEU A 1 188 ? -54.428 28.124 60.468 1.00 80.38 188 LEU A CA 1
ATOM 1534 C C . LEU A 1 188 ? -55.860 27.566 60.466 1.00 80.38 188 LEU A C 1
ATOM 1536 O O . LEU A 1 188 ? -56.485 27.528 59.406 1.00 80.38 188 LEU A O 1
ATOM 1540 N N . PHE A 1 189 ? -56.350 27.093 61.614 1.00 74.12 189 PHE A N 1
ATOM 1541 C CA . PHE A 1 189 ? -57.658 26.439 61.754 1.00 74.12 189 PHE A CA 1
ATOM 1542 C C . PHE A 1 189 ? -58.642 27.207 62.658 1.00 74.12 189 PHE A C 1
ATOM 1544 O O . PHE A 1 189 ? -59.676 26.650 63.032 1.00 74.12 189 PHE A O 1
ATOM 1551 N N . GLU A 1 190 ? -58.326 28.461 62.987 1.00 55.25 190 GLU A N 1
ATOM 1552 C CA . GLU A 1 190 ? -59.229 29.460 63.584 1.00 55.25 190 GLU A CA 1
ATOM 1553 C C . GLU A 1 190 ? -59.838 30.349 62.484 1.00 55.25 190 GLU A C 1
ATOM 1555 O O . GLU A 1 190 ? -61.056 30.630 62.562 1.00 55.25 190 GLU A O 1
#

pLDDT: mean 86.11, std 10.77, range [52.66, 97.62]

Organism: Trichobilharzia regenti (NCBI:txid157069)

Radius of gyration: 51.77 Å; chains: 1; bounding box: 123×47×145 Å

Foldseek 3Di:
DPPVVVVVVVVVVVVVVVVVVVVVVVVVVVVVVVVVVVVVVVVVCPPVDDPVRVVVVLVVLQVVLVVVLCVQVVDPPDPDDSVVSVVVSVVSVVVVVVVVVPDDPVVVVVVVVVVVVVVVVVVVVVVVVVVVVVVVVVVVVVVCVVPDDDPDDDDDDDDDDPDDPPPPPPCVVVVVVVVVVVVVVVVVVD

Sequence (190 aa):
MTVQAVKTDQKDVRILSKHQTSLQEAINSEKIKTQCLNLSMSDFLFSGYNSEQQKLILNDLHETITEVYRDTIRKSDTPLSSLQMLYEIEAKMVDLLEFLQTLPEDEVKEVKQAKEAEQRQQIKEEKKNQQRIYQEERIQKALERAKAEPKKQTGRRLVTRSQPPVIHKSDDKKNDAEAREAKELAFLFE

Secondary structure (DSSP, 8-state):
-HHHHHHHHHHHHHHHHHHHHHHHHHHHHHHHHHHHHHHHHHHHSGGG--HHHHHHHHHHHHHHHHHHHHHHH--------HHHHHHHHHHHHHHHHHHHHHS-HHHHHHHHHHHHHHHHHHHHHHHHHHHHHHHHHHHHHHHHHHHSPP----SS--PPPPPPP-----THHHHHHHHHHHHHHHHH--

InterPro domains:
  IPR051147 Cilia- and flagella-associated domain-containing protein [PTHR21683] (10-185)